Protein AF-0000000079577332 (afdb_homodimer)

pLDDT: mean 91.14, std 9.21, range [37.62, 98.5]

Foldseek 3Di:
DDQADEDEAQDPVLLQCLCCVQPNWAFPDDDDQWTAIPPRYIYGHQVVVCVVVVDHDDALPPPDEAEEEDQCVVVSVCVCPVPSFDWDWPDDWDADPPRKIKTWTAGNRRHIYIYIYDPPPD/DDQADEDEAQDPVLLQCLCCVLPNWAWDDDDDQWTAIPPRYIYGHQVVVCVVVVDHDDALPPPDEAEEEDQCVVVSVCVCPVPSFDWDWPDDWDADPPGKIKTWTAGNRRHIYIYIYDDPPD

Sequence (244 aa):
MLKNVLIVVDDIEKSIEFYRDLFGLQVILKNEGNVILSEGLVLQDADIWGKTLNETSTPFNNMMELYFEDFDIDGLLAKYESGKYFVRYATELTELAGGQKLVRLYDPSGNLIEVRTPFRCNMLKNVLIVVDDIEKSIEFYRDLFGLQVILKNEGNVILSEGLVLQDADIWGKTLNETSTPFNNMMELYFEDFDIDGLLAKYESGKYFVRYATELTELAGGQKLVRLYDPSGNLIEVRTPFRCN

Solvent-accessible surface area (backbone atoms only — not comparable to full-atom values): 13046 Å² total; per-residue (Å²): 77,72,66,38,43,34,37,46,27,79,45,60,69,61,48,51,49,47,42,26,73,64,61,63,44,42,81,72,45,81,50,96,57,36,32,35,32,48,89,40,39,27,44,30,26,40,72,61,47,26,67,73,56,71,45,70,60,41,63,62,22,65,41,46,35,41,33,31,43,38,88,52,58,70,61,41,48,50,58,41,64,66,63,81,40,74,79,46,71,62,40,68,82,38,75,47,88,96,72,32,38,37,33,27,32,34,48,92,47,32,50,41,33,35,40,29,34,60,84,76,80,121,79,74,68,38,41,35,38,46,27,81,46,61,68,62,49,50,50,49,43,27,74,64,60,63,44,42,82,72,45,80,49,96,57,36,33,35,31,48,88,39,40,27,43,32,24,40,72,60,47,25,66,73,57,71,45,70,60,42,64,63,21,65,40,46,33,41,32,30,43,38,89,52,56,67,61,40,48,51,58,41,65,67,62,82,40,74,79,46,70,62,39,70,81,38,76,46,89,95,72,32,40,37,33,28,32,34,47,92,46,31,50,40,33,36,40,29,35,60,83,75,79,120

Organism: NCBI:txid418240

Secondary structure (DSSP, 8-state):
-EEEEEEEES-HHHHHHHHHHHH---EEEEETTEEEEGGGEEEEEHHHHHHHHTS---SS--SEEEEEE-S-HHHHHHHHHTTTS--EEEEEEEE-GGG-EEEEEE-TTS-EEEEE------/-EEEEEEEES-HHHHHHHHHHHH---EEEEETTEEEEGGGEEEEEHHHHHHHHTS---SS--SEEEEEE-S-HHHHHHHHHTTTS--EEEEEEEE-GGG-EEEEEE-TTS-EEEEE------

Structure (mmCIF, N/CA/C/O backbone):
data_AF-0000000079577332-model_v1
#
loop_
_entity.id
_entity.type
_entity.pdbx_description
1 polymer Glyoxalase
#
loop_
_atom_site.group_PDB
_atom_site.id
_atom_site.type_symbol
_atom_site.label_atom_id
_atom_site.label_alt_id
_atom_site.label_comp_id
_atom_site.label_asym_id
_atom_site.label_entity_id
_atom_site.label_seq_id
_atom_site.pdbx_PDB_ins_code
_atom_site.Cartn_x
_atom_site.Cartn_y
_atom_site.Cartn_z
_atom_site.occupancy
_atom_site.B_iso_or_equiv
_atom_site.auth_seq_id
_atom_site.auth_comp_id
_atom_site.auth_asym_id
_atom_site.auth_atom_id
_atom_site.pdbx_PDB_model_num
ATOM 1 N N . MET A 1 1 ? 0.735 -6.238 -14.406 1 86.38 1 MET A N 1
ATOM 2 C CA . MET A 1 1 ? 0.835 -4.828 -14.031 1 86.38 1 MET A CA 1
ATOM 3 C C . MET A 1 1 ? 0.196 -4.578 -12.672 1 86.38 1 MET A C 1
ATOM 5 O O . MET A 1 1 ? -0.778 -5.242 -12.305 1 86.38 1 MET A O 1
ATOM 9 N N . LEU A 1 2 ? 0.793 -3.746 -11.93 1 84.06 2 LEU A N 1
ATOM 10 C CA . LEU A 1 2 ? 0.208 -3.316 -10.664 1 84.06 2 LEU A CA 1
ATOM 11 C C . LEU A 1 2 ? -0.964 -2.371 -10.898 1 84.06 2 LEU A C 1
ATOM 13 O O . LEU A 1 2 ? -0.787 -1.284 -11.453 1 84.06 2 LEU A O 1
ATOM 17 N N . LYS A 1 3 ? -2.123 -2.646 -10.445 1 86.81 3 LYS A N 1
ATOM 18 C CA . LYS A 1 3 ? -3.332 -1.913 -10.805 1 86.81 3 LYS A CA 1
ATOM 19 C C . LYS A 1 3 ? -3.824 -1.054 -9.648 1 86.81 3 LYS A C 1
ATOM 21 O O . LYS A 1 3 ? -4.176 0.113 -9.836 1 86.8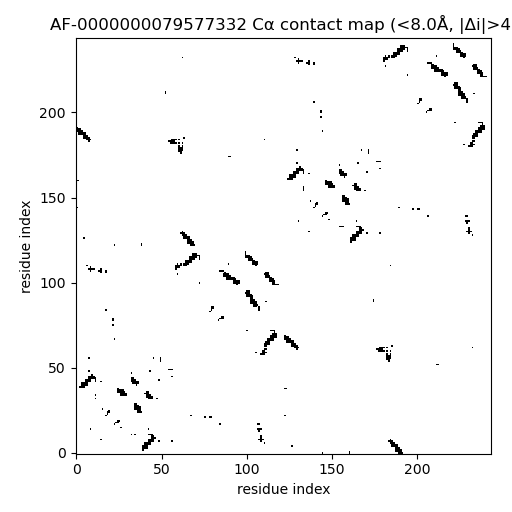1 3 LYS A O 1
ATOM 26 N N . ASN A 1 4 ? -3.859 -1.663 -8.555 1 92.5 4 ASN A N 1
ATOM 27 C CA . ASN A 1 4 ? -4.418 -1 -7.379 1 92.5 4 ASN A CA 1
ATOM 28 C C . ASN A 1 4 ? -3.652 -1.363 -6.109 1 92.5 4 ASN A C 1
ATOM 30 O O . ASN A 1 4 ? -2.93 -2.361 -6.082 1 92.5 4 ASN A O 1
ATOM 34 N N . VAL A 1 5 ? -3.824 -0.512 -5.152 1 96 5 VAL A N 1
ATOM 35 C CA . VAL A 1 5 ? -3.4 -0.816 -3.791 1 96 5 VAL A CA 1
ATOM 36 C C . VAL A 1 5 ? -4.609 -0.801 -2.857 1 96 5 VAL A C 1
ATOM 38 O O . VAL A 1 5 ? -5.402 0.141 -2.875 1 96 5 VAL A O 1
ATOM 41 N N . LEU A 1 6 ? -4.723 -1.828 -2.168 1 98 6 LEU A N 1
ATOM 42 C CA . LEU A 1 6 ? -5.797 -1.972 -1.189 1 98 6 LEU A CA 1
ATOM 43 C C . LEU A 1 6 ? -5.266 -1.795 0.229 1 98 6 LEU A C 1
ATOM 45 O O . LEU A 1 6 ? -4.219 -2.344 0.578 1 98 6 LEU A O 1
ATOM 49 N N . ILE A 1 7 ? -5.918 -0.977 1.012 1 98.31 7 ILE A N 1
ATOM 50 C CA . ILE A 1 7 ? -5.625 -0.879 2.438 1 98.31 7 ILE A CA 1
ATOM 51 C C . ILE A 1 7 ? -6.855 -1.282 3.246 1 98.31 7 ILE A C 1
ATOM 53 O O . ILE A 1 7 ? -7.992 -1.085 2.803 1 98.31 7 ILE A O 1
ATOM 57 N N . VAL A 1 8 ? -6.594 -1.801 4.363 1 98.31 8 VAL A N 1
ATOM 58 C CA . VAL A 1 8 ? -7.664 -2.244 5.25 1 98.31 8 VAL A CA 1
ATOM 59 C C . VAL A 1 8 ? -8.023 -1.126 6.223 1 98.31 8 VAL A C 1
ATOM 61 O O . VAL A 1 8 ? -7.141 -0.458 6.766 1 98.31 8 VAL A O 1
ATOM 64 N N . VAL A 1 9 ? -9.273 -0.937 6.414 1 97.56 9 VAL A N 1
ATOM 65 C CA . VAL A 1 9 ? -9.742 0.126 7.297 1 97.56 9 VAL A CA 1
ATOM 66 C C . VAL A 1 9 ? -10.805 -0.425 8.242 1 97.56 9 VAL A C 1
ATOM 68 O O . VAL A 1 9 ? -11.508 -1.378 7.91 1 97.56 9 VAL A O 1
ATOM 71 N N . ASP A 1 10 ? -10.977 0.121 9.406 1 95.25 10 ASP A N 1
ATOM 72 C CA . ASP A 1 10 ? -11.906 -0.368 10.414 1 95.25 10 ASP A CA 1
ATOM 73 C C . ASP A 1 10 ? -13.273 0.306 10.273 1 95.25 10 ASP A C 1
ATOM 75 O O . ASP A 1 10 ? -14.266 -0.171 10.828 1 95.25 10 ASP A O 1
ATOM 79 N N . ASP A 1 11 ? -13.336 1.457 9.602 1 94.88 11 ASP A N 1
ATOM 80 C CA . ASP A 1 11 ? -14.547 2.223 9.336 1 94.88 11 ASP A CA 1
ATOM 81 C C . ASP A 1 11 ? -14.508 2.857 7.953 1 94.88 11 ASP A C 1
ATOM 83 O O . ASP A 1 11 ? -13.859 3.891 7.754 1 94.88 11 ASP A O 1
ATOM 87 N N . ILE A 1 12 ? -15.258 2.279 7.055 1 97.31 12 ILE A N 1
ATOM 88 C CA . ILE A 1 12 ? -15.203 2.658 5.645 1 97.31 12 ILE A CA 1
ATOM 89 C C . ILE A 1 12 ? -15.625 4.117 5.488 1 97.31 12 ILE A C 1
ATOM 91 O O . ILE A 1 12 ? -14.922 4.902 4.844 1 97.31 12 ILE A O 1
ATOM 95 N N . GLU A 1 13 ? -16.703 4.449 6.09 1 96 13 GLU A N 1
ATOM 96 C CA . GLU A 1 13 ? -17.234 5.801 5.926 1 96 13 GLU A CA 1
ATOM 97 C C . GLU A 1 13 ? -16.266 6.844 6.48 1 96 13 GLU A C 1
ATOM 99 O O . GLU A 1 13 ? -16.031 7.879 5.852 1 96 13 GLU A O 1
ATOM 104 N N . LYS A 1 14 ? -15.734 6.586 7.633 1 94.38 14 LYS A N 1
ATOM 105 C CA . LYS A 1 14 ? -14.742 7.484 8.219 1 94.38 14 LYS A CA 1
ATOM 106 C C . LYS A 1 14 ? -13.516 7.617 7.309 1 94.38 14 LYS A C 1
ATOM 108 O O . LYS A 1 14 ? -12.969 8.711 7.16 1 94.38 14 LYS A O 1
ATOM 113 N N . SER A 1 15 ? -13.133 6.527 6.75 1 96.25 15 SER A N 1
ATOM 114 C CA . SER A 1 15 ? -11.969 6.547 5.867 1 96.25 15 SER A CA 1
ATOM 115 C C . SER A 1 15 ? -12.273 7.297 4.57 1 96.25 15 SER A C 1
ATOM 117 O O . SER A 1 15 ? -11.43 8.039 4.066 1 96.25 15 SER A O 1
ATOM 119 N N . ILE A 1 16 ? -13.438 7.051 4.027 1 96.69 16 ILE A N 1
ATOM 120 C CA . ILE A 1 16 ? -13.836 7.809 2.842 1 96.69 16 ILE A CA 1
ATOM 121 C C . ILE A 1 16 ? -13.75 9.305 3.131 1 96.69 16 ILE A C 1
ATOM 123 O O . ILE A 1 16 ? -13.172 10.062 2.352 1 96.69 16 ILE A O 1
ATOM 127 N N . GLU A 1 17 ? -14.32 9.719 4.207 1 95 17 GLU A N 1
ATOM 128 C CA . GLU A 1 17 ? -14.32 11.125 4.594 1 95 17 GLU A CA 1
ATOM 129 C C . GLU A 1 17 ? -12.898 11.648 4.762 1 95 17 GLU A C 1
ATOM 131 O O . GLU A 1 17 ? -12.57 12.742 4.293 1 95 17 GLU A O 1
ATOM 136 N N . PHE A 1 18 ? -12.094 10.867 5.395 1 94.25 18 PHE A N 1
ATOM 137 C CA . PHE A 1 18 ? -10.711 11.242 5.641 1 94.25 18 PHE A CA 1
ATOM 138 C C . PHE A 1 18 ? -9.984 11.516 4.328 1 94.25 18 PHE A C 1
ATOM 140 O O . PHE A 1 18 ? -9.414 12.602 4.137 1 94.25 18 PHE A O 1
ATOM 147 N N . TYR A 1 19 ? -10 10.586 3.422 1 96.25 19 TYR A N 1
ATOM 148 C CA . TYR A 1 19 ? -9.234 10.695 2.18 1 96.25 19 TYR A CA 1
ATOM 149 C C . TYR A 1 19 ? -9.852 11.727 1.249 1 96.25 19 TYR A C 1
ATOM 151 O O . TYR A 1 19 ? -9.141 12.398 0.497 1 96.25 19 TYR A O 1
ATOM 159 N N . ARG A 1 20 ? -11.156 11.836 1.276 1 95.44 20 ARG A N 1
ATOM 160 C CA . ARG A 1 20 ? -11.82 12.883 0.498 1 95.44 20 ARG A CA 1
ATOM 161 C C . ARG A 1 20 ? -11.453 14.266 1.017 1 95.44 20 ARG A C 1
ATOM 163 O O . ARG A 1 20 ? -11.016 15.125 0.25 1 95.44 20 ARG A O 1
ATOM 170 N N . ASP A 1 21 ? -11.578 14.5 2.244 1 92.88 21 ASP A N 1
ATOM 171 C CA . ASP A 1 21 ? -11.414 15.82 2.836 1 92.88 21 ASP A CA 1
ATOM 172 C C . ASP A 1 21 ? -9.945 16.25 2.809 1 92.88 21 ASP A C 1
ATOM 174 O O . ASP A 1 21 ? -9.648 17.438 2.596 1 92.88 21 ASP A O 1
ATOM 178 N N . LEU A 1 22 ? -9.039 15.336 3.059 1 91.81 22 LEU A N 1
ATOM 179 C CA . LEU A 1 22 ? -7.633 15.711 3.188 1 91.81 22 LEU A CA 1
ATOM 180 C C . LEU A 1 22 ? -6.922 15.641 1.84 1 91.81 22 LEU A C 1
ATOM 182 O O . LEU A 1 22 ? -6.02 16.438 1.566 1 91.81 22 LEU A O 1
ATOM 186 N N . PHE A 1 23 ? -7.352 14.695 0.998 1 94.31 23 PHE A N 1
ATOM 187 C CA . PHE A 1 23 ? -6.547 14.469 -0.196 1 94.31 23 PHE A CA 1
ATOM 188 C C . PHE A 1 23 ? -7.391 14.617 -1.456 1 94.31 23 PHE A C 1
ATOM 190 O O . PHE A 1 23 ? -6.879 14.508 -2.57 1 94.31 23 PHE A O 1
ATOM 197 N N . GLY A 1 24 ? -8.695 14.773 -1.279 1 94.5 24 GLY A N 1
ATOM 198 C CA . GLY A 1 24 ? -9.57 15.039 -2.412 1 94.5 24 GLY A CA 1
ATOM 199 C C . GLY A 1 24 ? -9.914 13.797 -3.201 1 94.5 24 GLY A C 1
ATOM 200 O O . GLY A 1 24 ? -10.352 13.883 -4.352 1 94.5 24 GLY A O 1
ATOM 201 N N . LEU A 1 25 ? -9.656 12.656 -2.67 1 96.69 25 LEU A N 1
ATOM 202 C CA . LEU A 1 25 ? -10.008 11.43 -3.371 1 96.69 25 LEU A CA 1
ATOM 203 C C . LEU A 1 25 ? -11.516 11.242 -3.434 1 96.69 25 LEU A C 1
ATOM 205 O O . LEU A 1 25 ? -12.227 11.531 -2.463 1 96.69 25 LEU A O 1
ATOM 209 N N . GLN A 1 26 ? -11.93 10.734 -4.559 1 97.62 26 GLN A N 1
ATOM 210 C CA . GLN A 1 26 ? -13.359 10.539 -4.77 1 97.62 26 GLN A CA 1
ATOM 211 C C . GLN A 1 26 ? -13.711 9.055 -4.844 1 97.62 26 GLN A C 1
ATOM 213 O O . GLN A 1 26 ? -12.914 8.25 -5.336 1 97.62 26 GLN A O 1
ATOM 218 N N . VAL A 1 27 ? -14.945 8.758 -4.438 1 97.62 27 VAL A N 1
ATOM 219 C CA . VAL A 1 27 ? -15.438 7.391 -4.555 1 97.62 27 VAL A CA 1
ATOM 220 C C . VAL A 1 27 ? -15.789 7.09 -6.012 1 97.62 27 VAL A C 1
ATOM 222 O O . VAL A 1 27 ? -16.562 7.824 -6.637 1 97.62 27 VAL A O 1
ATOM 225 N N . ILE A 1 28 ? -15.211 6.133 -6.523 1 97.62 28 ILE A N 1
ATOM 226 C CA . ILE A 1 28 ? -15.5 5.691 -7.883 1 97.62 28 ILE A CA 1
ATOM 227 C C . ILE A 1 28 ? -16.547 4.582 -7.848 1 97.62 28 ILE A C 1
ATOM 229 O O . ILE A 1 28 ? -17.484 4.586 -8.641 1 97.62 28 ILE A O 1
ATOM 233 N N . LEU A 1 29 ? -16.375 3.656 -7.027 1 97 29 LEU A N 1
ATOM 234 C CA . LEU A 1 29 ? -17.266 2.516 -6.855 1 97 29 LEU A CA 1
ATOM 235 C C . LEU A 1 29 ? -17.344 2.105 -5.391 1 97 29 LEU A C 1
ATOM 237 O O . LEU A 1 29 ? -16.328 2.029 -4.707 1 97 29 LEU A O 1
ATOM 241 N N . LYS A 1 30 ? -18.531 1.935 -4.891 1 96.62 30 LYS A N 1
ATOM 242 C CA . LYS A 1 30 ? -18.75 1.536 -3.504 1 96.62 30 LYS A CA 1
ATOM 243 C C . LYS A 1 30 ? -19.547 0.233 -3.428 1 96.62 30 LYS A C 1
ATOM 245 O O . LYS A 1 30 ? -20.703 0.177 -3.852 1 96.62 30 LYS A O 1
ATOM 250 N N . ASN A 1 31 ? -18.891 -0.728 -3.096 1 93.56 31 ASN A N 1
ATOM 251 C CA . ASN A 1 31 ? -19.516 -2.01 -2.787 1 93.56 31 ASN A CA 1
ATOM 252 C C . ASN A 1 31 ? -19.484 -2.297 -1.289 1 93.56 31 AS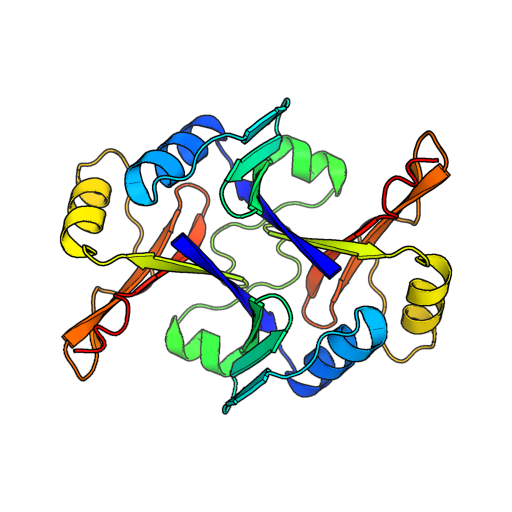N A C 1
ATOM 254 O O . ASN A 1 31 ? -18.781 -1.627 -0.534 1 93.56 31 ASN A O 1
ATOM 258 N N . GLU A 1 32 ? -20.312 -3.217 -0.857 1 89.38 32 GLU A N 1
ATOM 259 C CA . GLU A 1 32 ? -20.328 -3.549 0.564 1 89.38 32 GLU A CA 1
ATOM 260 C C . GLU A 1 32 ? -18.938 -3.975 1.041 1 89.38 32 GLU A C 1
ATOM 262 O O . GLU A 1 32 ? -18.422 -5.016 0.624 1 89.38 32 GLU A O 1
ATOM 267 N N . GLY A 1 33 ? -18.25 -3.09 1.822 1 94.19 33 GLY A N 1
ATOM 268 C CA . GLY A 1 33 ? -16.984 -3.387 2.475 1 94.19 33 GLY A CA 1
ATOM 269 C C . GLY A 1 33 ? -15.773 -3.137 1.586 1 94.19 33 GLY A C 1
ATOM 270 O O . GLY A 1 33 ? -14.641 -3.402 1.981 1 94.19 33 GLY A O 1
ATOM 271 N N . ASN A 1 34 ? -16.031 -2.748 0.458 1 97.31 34 ASN A N 1
ATOM 272 C CA . ASN A 1 34 ? -14.977 -2.467 -0.5 1 97.31 34 ASN A CA 1
ATOM 273 C C . ASN A 1 34 ? -15.258 -1.193 -1.292 1 97.31 34 ASN A C 1
ATOM 275 O O . ASN A 1 34 ? -16.281 -1.086 -1.957 1 97.31 34 ASN A O 1
ATOM 279 N N . VAL A 1 35 ? -14.398 -0.267 -1.25 1 98.25 35 VAL A N 1
ATOM 280 C CA . VAL A 1 35 ? -14.609 1.02 -1.905 1 98.25 35 VAL A CA 1
ATOM 281 C C . VAL A 1 35 ? -13.391 1.364 -2.764 1 98.25 35 VAL A C 1
ATOM 283 O O . VAL A 1 35 ? -12.258 1.365 -2.277 1 98.25 35 VAL A O 1
ATOM 286 N N . ILE A 1 36 ? -13.633 1.621 -3.99 1 97.44 36 ILE A N 1
ATOM 287 C CA . ILE A 1 36 ? -12.578 2.102 -4.879 1 97.44 36 ILE A CA 1
ATOM 288 C C . ILE A 1 36 ? -12.602 3.627 -4.926 1 97.44 36 ILE A C 1
ATOM 290 O O . ILE A 1 36 ? -13.625 4.23 -5.266 1 97.44 36 ILE A O 1
ATOM 294 N N . LEU A 1 37 ? -11.516 4.203 -4.52 1 97.69 37 LEU A N 1
ATOM 295 C CA . LEU A 1 37 ? -11.336 5.648 -4.613 1 97.69 37 LEU A CA 1
ATOM 296 C C . LEU A 1 37 ? -10.562 6.02 -5.875 1 97.69 37 LEU A C 1
ATOM 298 O O . LEU A 1 37 ? -9.953 5.16 -6.512 1 97.69 37 LEU A O 1
ATOM 302 N N . SER A 1 38 ? -10.68 7.238 -6.242 1 95.69 38 SER A N 1
ATOM 303 C CA . SER A 1 38 ? -9.836 7.742 -7.32 1 95.69 38 SER A CA 1
ATOM 304 C C . SER A 1 38 ? -8.359 7.504 -7.02 1 95.69 38 SER A C 1
ATOM 306 O O . SER A 1 38 ? -8 7.156 -5.895 1 95.69 38 SER A O 1
ATOM 308 N N . GLU A 1 39 ? -7.527 7.551 -8.062 1 92.5 39 GLU A N 1
ATOM 309 C CA . GLU A 1 39 ? -6.078 7.391 -8.008 1 92.5 39 GLU A CA 1
ATOM 310 C C . GLU A 1 39 ? -5.695 5.957 -7.652 1 92.5 39 GLU A C 1
ATOM 312 O O . GLU A 1 39 ? -4.562 5.691 -7.25 1 92.5 39 GLU A O 1
ATOM 317 N N . GLY A 1 40 ? -6.625 5.004 -7.633 1 91.62 40 GLY A N 1
ATOM 318 C CA . GLY A 1 40 ? -6.336 3.582 -7.551 1 91.62 40 GLY A CA 1
ATOM 319 C C . GLY A 1 40 ? -6.277 3.066 -6.125 1 91.62 40 GLY A C 1
ATOM 320 O O . GLY A 1 40 ? -5.805 1.955 -5.879 1 91.62 40 GLY A O 1
ATOM 321 N N . LEU A 1 41 ? -6.684 3.818 -5.16 1 97.06 41 LEU A N 1
ATOM 322 C CA . LEU A 1 41 ? -6.715 3.383 -3.768 1 97.06 41 LEU A CA 1
ATOM 323 C C . LEU A 1 41 ? -8.008 2.635 -3.459 1 97.06 41 LEU A C 1
ATOM 325 O O . LEU A 1 41 ? -9.094 3.111 -3.781 1 97.06 41 LEU A O 1
ATOM 329 N N . VAL A 1 42 ? -7.875 1.507 -2.9 1 98.06 42 VAL A N 1
ATOM 330 C CA . VAL A 1 42 ? -9.039 0.701 -2.549 1 98.06 42 VAL A CA 1
ATOM 331 C C . VAL A 1 42 ? -9.125 0.556 -1.031 1 98.06 42 VAL A C 1
ATOM 333 O O . VAL A 1 42 ? -8.141 0.224 -0.375 1 98.06 42 VAL A O 1
ATOM 336 N N . LEU A 1 43 ? -10.25 0.857 -0.487 1 98.5 43 LEU A N 1
ATOM 337 C CA . LEU A 1 43 ? -10.523 0.661 0.932 1 98.5 43 LEU A CA 1
ATOM 338 C C . LEU A 1 43 ? -11.266 -0.652 1.164 1 98.5 43 LEU A C 1
ATOM 340 O O . LEU A 1 43 ? -12.258 -0.937 0.493 1 98.5 43 LEU A O 1
ATOM 344 N N . GLN A 1 44 ? -10.805 -1.431 2.049 1 98.31 44 GLN A N 1
ATOM 345 C CA . GLN A 1 44 ? -11.414 -2.715 2.389 1 98.31 44 GLN A CA 1
ATOM 346 C C . GLN A 1 44 ? -11.773 -2.779 3.869 1 98.31 44 GLN A C 1
ATOM 348 O O . GLN A 1 44 ? -10.938 -2.49 4.73 1 98.31 44 GLN A O 1
ATOM 353 N N . ASP A 1 45 ? -12.953 -3.129 4.133 1 97.94 45 ASP A N 1
ATOM 354 C CA . ASP A 1 45 ? -13.43 -3.279 5.504 1 97.94 45 ASP A CA 1
ATOM 355 C C . ASP A 1 45 ? -12.672 -4.387 6.23 1 97.94 45 ASP A C 1
ATOM 357 O O . ASP A 1 45 ? -12.562 -5.508 5.73 1 97.94 45 ASP A O 1
ATOM 361 N N . ALA A 1 46 ? -12.312 -4.129 7.457 1 96.94 46 ALA A N 1
ATOM 362 C CA . ALA A 1 46 ? -11.445 -5.027 8.219 1 96.94 46 ALA A CA 1
ATOM 363 C C . ALA A 1 46 ? -12.156 -6.336 8.539 1 96.94 46 ALA A C 1
ATOM 365 O O . ALA A 1 46 ? -11.555 -7.41 8.484 1 96.94 46 ALA A O 1
ATOM 366 N N . ASP A 1 47 ? -13.398 -6.258 8.945 1 94.88 47 ASP A N 1
ATOM 367 C CA . ASP A 1 47 ? -14.141 -7.461 9.32 1 94.88 47 ASP A CA 1
ATOM 368 C C . ASP A 1 47 ? -14.32 -8.383 8.117 1 94.88 47 ASP A C 1
ATOM 370 O O . ASP A 1 47 ? -14.109 -9.594 8.227 1 94.88 47 ASP A O 1
ATOM 374 N N . ILE A 1 48 ? -14.648 -7.809 7.016 1 95.12 48 ILE A N 1
ATOM 375 C CA . ILE A 1 48 ? -14.836 -8.578 5.789 1 95.12 48 ILE A CA 1
ATOM 376 C C . ILE A 1 48 ? -13.5 -9.172 5.344 1 95.12 48 ILE A C 1
ATOM 378 O O . ILE A 1 48 ? -13.43 -10.344 4.957 1 95.12 48 ILE A O 1
ATOM 382 N N . TRP A 1 49 ? -12.531 -8.359 5.434 1 95.44 49 TRP A N 1
ATOM 383 C CA . TRP A 1 49 ? -11.18 -8.758 5.043 1 95.44 49 TRP A CA 1
ATOM 384 C C . TRP A 1 49 ? -10.688 -9.93 5.891 1 95.44 49 TRP A C 1
ATOM 386 O O . TRP A 1 49 ? -10.133 -10.898 5.367 1 95.44 49 TRP A O 1
ATOM 396 N N . GLY A 1 50 ? -10.836 -9.836 7.234 1 93.69 50 GLY A N 1
ATOM 397 C CA . GLY A 1 50 ? -10.461 -10.914 8.133 1 93.69 50 GLY A CA 1
ATOM 398 C C . GLY A 1 50 ? -11.102 -12.242 7.777 1 93.69 50 GLY A C 1
ATOM 399 O O . GLY A 1 50 ? -10.445 -13.289 7.828 1 93.69 50 GLY A O 1
ATOM 400 N N . LYS A 1 51 ? -12.359 -12.227 7.367 1 92.31 51 LYS A N 1
ATOM 401 C CA . LYS A 1 51 ? -13.078 -13.43 6.965 1 92.31 51 LYS A CA 1
ATOM 402 C C . LYS A 1 51 ? -12.547 -13.977 5.641 1 92.31 51 LYS A C 1
ATOM 404 O O . LYS A 1 51 ? -12.461 -15.188 5.453 1 92.31 51 LYS A O 1
ATOM 409 N N . THR A 1 52 ? -12.18 -13.039 4.758 1 91.12 52 THR A N 1
ATOM 410 C CA . THR A 1 52 ? -11.688 -13.414 3.434 1 91.12 52 THR A CA 1
ATOM 411 C C . THR A 1 52 ? -10.352 -14.133 3.535 1 91.12 52 THR A C 1
ATOM 413 O O . THR A 1 52 ? -10.148 -15.164 2.895 1 91.12 52 THR A O 1
ATOM 416 N N . LEU A 1 53 ? -9.422 -13.625 4.359 1 93.19 53 LEU A N 1
ATOM 417 C CA . LEU A 1 53 ? -8.078 -14.172 4.473 1 93.19 53 LEU A CA 1
ATOM 418 C C . LEU A 1 53 ? -7.996 -15.203 5.586 1 93.19 53 LEU A C 1
ATOM 420 O O . LEU A 1 53 ? -7.055 -16 5.637 1 93.19 53 LEU A O 1
ATOM 424 N N . ASN A 1 54 ? -8.984 -15.203 6.496 1 92.94 54 ASN A N 1
ATOM 425 C CA . ASN A 1 54 ? -8.938 -15.977 7.73 1 92.94 54 ASN A CA 1
ATOM 426 C C . ASN A 1 54 ? -7.719 -15.609 8.57 1 92.94 54 ASN A C 1
ATOM 428 O O . ASN A 1 54 ? -7.012 -16.484 9.07 1 92.94 54 ASN A O 1
ATOM 432 N N . GLU A 1 55 ? -7.277 -14.336 8.492 1 91.25 55 GLU A N 1
ATOM 433 C CA . GLU A 1 55 ? -6.184 -13.727 9.25 1 91.25 55 GLU A CA 1
ATOM 434 C C . GLU A 1 55 ? -6.609 -12.398 9.859 1 91.25 55 GLU A C 1
ATOM 436 O O . GLU A 1 55 ? -7.535 -11.75 9.367 1 91.25 55 GLU A O 1
ATOM 441 N N . THR A 1 56 ? -5.961 -12.062 10.891 1 89.25 56 THR A N 1
ATOM 442 C CA . THR A 1 56 ? -6.219 -10.758 11.5 1 89.25 56 THR A CA 1
ATOM 443 C C . THR A 1 56 ? -5.289 -9.695 10.922 1 89.25 56 THR A C 1
ATOM 445 O O . THR A 1 56 ? -4.137 -9.984 10.594 1 89.25 56 THR A O 1
ATOM 448 N N . SER A 1 57 ? -5.82 -8.547 10.758 1 94.81 57 SER A N 1
ATOM 449 C CA . SER A 1 57 ? -5.004 -7.414 10.344 1 94.81 57 SER A CA 1
ATOM 450 C C . SER A 1 57 ? -4.41 -6.691 11.547 1 94.81 57 SER A C 1
ATOM 452 O O . SER A 1 57 ? -5.027 -6.645 12.617 1 94.81 57 SER A O 1
ATOM 454 N N . THR A 1 58 ? -3.242 -6.117 11.383 1 96 58 THR A N 1
ATOM 455 C CA . THR A 1 58 ? -2.545 -5.418 12.461 1 96 58 THR A CA 1
ATOM 456 C C . THR A 1 58 ? -2.316 -3.953 12.094 1 96 58 THR A C 1
ATOM 458 O O . THR A 1 58 ? -1.378 -3.631 11.359 1 96 58 THR A O 1
ATOM 461 N N . PRO A 1 59 ? -3.117 -3.086 12.641 1 94.81 59 PRO A N 1
ATOM 462 C CA . PRO A 1 59 ? -2.896 -1.66 12.383 1 94.81 59 PRO A CA 1
ATOM 463 C C . PRO A 1 59 ? -1.559 -1.163 12.922 1 94.81 59 PRO A C 1
ATOM 465 O O . PRO A 1 59 ? -0.924 -1.845 13.734 1 94.81 59 PRO A O 1
ATOM 468 N N . PHE A 1 60 ? -1.07 -0 12.422 1 95.44 60 PHE A N 1
ATOM 469 C CA . PHE A 1 60 ? 0.192 0.604 12.828 1 95.44 60 PHE A CA 1
ATOM 470 C C . PHE A 1 60 ? 1.347 -0.372 12.641 1 95.44 60 PHE A C 1
ATOM 472 O O . PHE A 1 60 ? 2.207 -0.5 13.516 1 95.44 60 PHE A O 1
ATOM 479 N N . ASN A 1 61 ? 1.283 -1.062 11.562 1 95.69 61 ASN A N 1
ATOM 480 C CA . ASN A 1 61 ? 2.252 -2.119 11.289 1 95.69 61 ASN A CA 1
ATOM 481 C C . ASN A 1 61 ? 3.535 -1.563 10.68 1 95.69 61 ASN A C 1
ATOM 483 O O . ASN A 1 61 ? 4.57 -2.232 10.688 1 95.69 61 ASN A O 1
ATOM 487 N N . ASN A 1 62 ? 3.459 -0.431 10.016 1 96.38 62 ASN A N 1
ATOM 488 C CA . ASN A 1 62 ? 4.59 0.321 9.492 1 96.38 62 ASN A CA 1
ATOM 489 C C . ASN A 1 62 ? 5.289 -0.437 8.359 1 96.38 62 ASN A C 1
ATOM 491 O O . ASN A 1 62 ? 6.516 -0.38 8.234 1 96.38 62 ASN A O 1
ATOM 495 N N . MET A 1 63 ? 4.516 -1.243 7.617 1 97.38 63 MET A N 1
ATOM 496 C CA . MET A 1 63 ? 5.074 -2.01 6.508 1 97.38 63 MET A CA 1
ATOM 497 C C . MET A 1 63 ? 4.766 -1.337 5.172 1 97.38 63 MET A C 1
ATOM 499 O O . MET A 1 63 ? 5.227 -1.786 4.125 1 97.38 63 MET A O 1
ATOM 503 N N . MET A 1 64 ? 3.984 -0.348 5.246 1 97 64 MET A N 1
ATOM 504 C CA . MET A 1 64 ? 3.619 0.367 4.027 1 97 64 MET A CA 1
ATOM 505 C C . MET A 1 64 ? 3.477 1.862 4.297 1 97 64 MET A C 1
ATOM 507 O O . MET A 1 64 ? 3.322 2.279 5.445 1 97 64 MET A O 1
ATOM 511 N N . GLU A 1 65 ? 3.576 2.592 3.238 1 97.69 65 GLU A N 1
ATOM 512 C CA . GLU A 1 65 ? 3.363 4.035 3.299 1 97.69 65 GLU A CA 1
ATOM 513 C C . GLU A 1 65 ? 2.734 4.555 2.01 1 97.69 65 GLU A C 1
ATOM 515 O O . GLU A 1 65 ? 3.217 4.258 0.914 1 97.69 65 GLU A O 1
ATOM 520 N N . LEU A 1 66 ? 1.64 5.207 2.113 1 97.31 66 LEU A N 1
ATOM 521 C CA . LEU A 1 66 ? 1.079 5.945 0.986 1 97.31 66 LEU A CA 1
ATOM 522 C C . LEU A 1 66 ? 1.731 7.316 0.858 1 97.31 66 LEU A C 1
ATOM 524 O O . LEU A 1 66 ? 1.756 8.086 1.818 1 97.31 66 LEU A O 1
ATOM 528 N N . TYR A 1 67 ? 2.197 7.609 -0.31 1 96.38 67 TYR A N 1
ATOM 529 C CA . TYR A 1 67 ? 2.885 8.875 -0.524 1 96.38 67 TYR A CA 1
ATOM 530 C C . TYR A 1 67 ? 2.018 9.836 -1.327 1 96.38 67 TYR A C 1
ATOM 532 O O . TYR A 1 67 ? 1.692 9.57 -2.486 1 96.38 67 TYR A O 1
ATOM 540 N N . PHE A 1 68 ? 1.724 10.969 -0.729 1 95.81 68 PHE A N 1
ATOM 541 C CA . PHE A 1 68 ? 0.953 12.039 -1.36 1 95.81 68 PHE A CA 1
ATOM 542 C C . PHE A 1 68 ? 1.796 13.297 -1.513 1 95.81 68 PHE A C 1
ATOM 544 O O . PHE A 1 68 ? 2.67 13.57 -0.687 1 95.81 68 PHE A O 1
ATOM 551 N N . GLU A 1 69 ? 1.48 14.023 -2.51 1 93.75 69 GLU A N 1
ATOM 552 C CA . GLU A 1 69 ? 2.023 15.375 -2.654 1 93.75 69 GLU A CA 1
ATOM 553 C C . GLU A 1 69 ? 0.925 16.422 -2.537 1 93.75 69 GLU A C 1
ATOM 555 O O . GLU A 1 69 ? -0.178 16.234 -3.055 1 93.75 69 GLU A O 1
ATOM 560 N N . ASP A 1 70 ? 1.223 17.391 -1.802 1 92.12 70 ASP A N 1
ATOM 561 C CA . ASP A 1 70 ? 0.29 18.484 -1.604 1 92.12 70 ASP A CA 1
ATOM 562 C C . ASP A 1 70 ? 1.032 19.812 -1.462 1 92.12 70 ASP A C 1
ATOM 564 O O . ASP A 1 70 ? 2.018 19.906 -0.727 1 92.12 70 ASP A O 1
ATOM 568 N N . PHE A 1 71 ? 0.554 20.859 -2.123 1 86.88 71 PHE A N 1
ATOM 569 C CA . PHE A 1 71 ? 1.2 22.156 -2.088 1 86.88 71 PHE A CA 1
ATOM 570 C C . PHE A 1 71 ? 0.897 22.875 -0.776 1 86.88 71 PHE A C 1
ATOM 572 O O . PHE A 1 71 ? 1.659 23.75 -0.348 1 86.88 71 PHE A O 1
ATOM 579 N N . ASP A 1 72 ? -0.139 22.5 -0.167 1 91.06 72 ASP A N 1
ATOM 580 C CA . ASP A 1 72 ? -0.591 23.188 1.04 1 91.06 72 ASP A CA 1
ATOM 581 C C . ASP A 1 72 ? -0.656 22.219 2.225 1 91.06 72 ASP A C 1
ATOM 583 O O . ASP A 1 72 ? -1.735 21.969 2.762 1 91.06 72 ASP A O 1
ATOM 587 N N . ILE A 1 73 ? 0.477 21.812 2.74 1 91.94 73 ILE A N 1
ATOM 588 C CA . ILE A 1 73 ? 0.563 20.875 3.852 1 91.94 73 ILE A CA 1
ATOM 589 C C . ILE A 1 73 ? -0.001 21.516 5.117 1 91.94 73 ILE A C 1
ATOM 591 O O . ILE A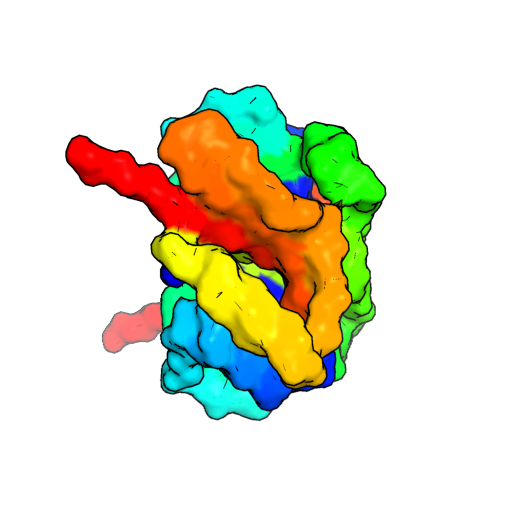 1 73 ? -0.669 20.844 5.91 1 91.94 73 ILE A O 1
ATOM 595 N N . ASP A 1 74 ? 0.259 22.828 5.254 1 90 74 ASP A N 1
ATOM 596 C CA . ASP A 1 74 ? -0.246 23.531 6.43 1 90 74 ASP A CA 1
ATOM 597 C C . ASP A 1 74 ? -1.772 23.5 6.477 1 90 74 ASP A C 1
ATOM 599 O O . ASP A 1 74 ? -2.363 23.25 7.527 1 90 74 ASP A O 1
ATOM 603 N N . GLY A 1 75 ? -2.346 23.766 5.344 1 90.06 75 GLY A N 1
ATOM 604 C CA . GLY A 1 75 ? -3.795 23.688 5.254 1 90.06 75 GLY A CA 1
ATOM 605 C C . GLY A 1 75 ? -4.328 22.297 5.52 1 90.06 75 GLY A C 1
ATOM 606 O O . GLY A 1 75 ? -5.359 22.141 6.176 1 90.06 75 GLY A O 1
ATOM 607 N N . LEU A 1 76 ? -3.641 21.312 4.969 1 89.25 76 LEU A N 1
ATOM 608 C CA . LEU A 1 76 ? -4.02 19.922 5.191 1 89.25 76 LEU A CA 1
ATOM 609 C C . LEU A 1 76 ? -3.988 19.578 6.676 1 89.25 76 LEU A C 1
ATOM 611 O O . LEU A 1 76 ? -4.93 18.984 7.199 1 89.25 76 LEU A O 1
ATOM 615 N N . LEU A 1 77 ? -2.93 19.969 7.383 1 88.62 77 LEU A N 1
ATOM 616 C CA . LEU A 1 77 ? -2.764 19.672 8.797 1 88.62 77 LEU A CA 1
ATOM 617 C C . LEU A 1 77 ? -3.809 20.391 9.641 1 88.62 77 LEU A C 1
ATOM 619 O O . LEU A 1 77 ? -4.266 19.875 10.656 1 88.62 77 LEU A O 1
ATOM 623 N N . ALA A 1 78 ? -4.086 21.594 9.227 1 88.44 78 ALA A N 1
ATOM 624 C CA . ALA A 1 78 ? -5.133 22.328 9.93 1 88.44 78 ALA A CA 1
ATOM 625 C C . ALA A 1 78 ? -6.457 21.578 9.891 1 88.44 78 ALA A C 1
ATOM 627 O O . ALA A 1 78 ? -7.18 21.531 10.891 1 88.44 78 ALA A O 1
ATOM 628 N N . LYS A 1 79 ? -6.762 21.047 8.742 1 86.5 79 LYS A N 1
ATOM 629 C CA . LYS A 1 79 ? -7.965 20.234 8.609 1 86.5 79 LYS A CA 1
ATOM 630 C C . LYS A 1 79 ? -7.891 18.984 9.5 1 86.5 79 LYS A C 1
ATOM 632 O O . LYS A 1 79 ? -8.875 18.609 10.133 1 86.5 79 LYS A O 1
ATOM 637 N N . TYR A 1 80 ? -6.707 18.359 9.43 1 83.62 80 TYR A N 1
ATOM 638 C CA . TYR A 1 80 ? -6.488 17.141 10.203 1 83.62 80 TYR A CA 1
ATOM 639 C C . TYR A 1 80 ? -6.66 17.406 11.695 1 83.62 80 TYR A C 1
ATOM 641 O O . TYR A 1 80 ? -7.262 16.594 12.414 1 83.62 80 TYR A O 1
ATOM 649 N N . GLU A 1 81 ? -6.266 18.594 12.188 1 83.19 81 GLU A N 1
ATOM 650 C CA . GLU A 1 81 ? -6.246 18.938 13.609 1 83.19 81 GLU A CA 1
ATOM 651 C C . GLU A 1 81 ? -7.582 19.547 14.047 1 83.19 81 GLU A C 1
ATOM 653 O O . GLU A 1 81 ? -7.809 19.75 15.242 1 83.19 81 GLU A O 1
ATOM 658 N N . SER A 1 82 ? -8.367 19.797 13.164 1 78.5 82 SER A N 1
ATOM 659 C CA . SER A 1 82 ? -9.648 20.422 13.453 1 78.5 82 SER A CA 1
ATOM 660 C C . SER A 1 82 ? -10.5 19.547 14.367 1 78.5 82 SER A C 1
ATOM 662 O O . SER A 1 82 ? -11.57 19.969 14.812 1 78.5 82 SER A O 1
ATOM 664 N N . GLY A 1 83 ? -9.969 18.375 14.844 1 72.62 83 GLY A N 1
ATOM 665 C CA . GLY A 1 83 ? -10.648 17.516 15.797 1 72.62 83 GLY A CA 1
ATOM 666 C C . GLY A 1 83 ? -11.469 16.422 15.125 1 72.62 83 GLY A C 1
ATOM 667 O O . GLY A 1 83 ? -11.969 15.523 15.797 1 72.62 83 GLY A O 1
ATOM 668 N N . LYS A 1 84 ? -11.656 16.547 13.914 1 76.69 84 LYS A N 1
ATOM 669 C CA . LYS A 1 84 ? -12.469 15.539 13.25 1 76.69 84 LYS A CA 1
ATOM 670 C C . LYS A 1 84 ? -11.727 14.211 13.156 1 76.69 84 LYS A C 1
ATOM 672 O O . LYS A 1 84 ? -12.344 13.141 13.195 1 76.69 84 LYS A O 1
ATOM 677 N N . TYR A 1 85 ? -10.445 14.406 13 1 77.31 85 TYR A N 1
ATOM 678 C CA . TYR A 1 85 ? -9.633 13.203 12.844 1 77.31 85 TYR A CA 1
ATOM 679 C C . TYR A 1 85 ? -8.648 13.055 14 1 77.31 85 TYR A C 1
ATOM 681 O O . TYR A 1 85 ? -8.148 14.047 14.523 1 77.31 85 TYR A O 1
ATOM 689 N N . PHE A 1 86 ? -8.789 12.008 14.672 1 70.44 86 PHE A N 1
ATOM 690 C CA . PHE A 1 86 ? -7.766 11.773 15.68 1 70.44 86 PHE A CA 1
ATOM 691 C C . PHE A 1 86 ? -6.391 11.648 15.047 1 70.44 86 PHE A C 1
ATOM 693 O O . PHE A 1 86 ? -6.219 10.906 14.07 1 70.44 86 PHE A O 1
ATOM 700 N N . VAL A 1 87 ? -5.559 12.531 15.43 1 66.5 87 VAL A N 1
ATOM 701 C CA . VAL A 1 87 ? -4.262 12.766 14.805 1 66.5 87 VAL A CA 1
ATOM 702 C C . VAL A 1 87 ? -3.199 11.898 15.477 1 66.5 87 VAL A C 1
ATOM 704 O O . VAL A 1 87 ? -2.996 11.977 16.688 1 66.5 87 VAL A O 1
ATOM 707 N N . ARG A 1 88 ? -2.691 10.93 14.82 1 87.31 88 ARG A N 1
ATOM 708 C CA . ARG A 1 88 ? -1.42 10.336 15.227 1 87.31 88 ARG A CA 1
ATOM 709 C C . ARG A 1 88 ? -0.345 10.578 14.172 1 87.31 88 ARG A C 1
ATOM 711 O O . ARG A 1 88 ? -0.439 10.062 13.055 1 87.31 88 ARG A O 1
ATOM 718 N N . TYR A 1 89 ? 0.601 11.453 14.641 1 91.38 89 TYR A N 1
ATOM 719 C CA . TYR A 1 89 ? 1.731 11.711 13.758 1 91.38 89 TYR A CA 1
ATOM 720 C C . TYR A 1 89 ? 2.777 10.609 13.867 1 91.38 89 TYR A C 1
ATOM 722 O O . TYR A 1 89 ? 3.061 10.125 14.961 1 91.38 89 TYR A O 1
ATOM 730 N N . ALA A 1 90 ? 3.252 10.203 12.82 1 92.31 90 ALA A N 1
ATOM 731 C CA . ALA A 1 90 ? 4.402 9.305 12.812 1 92.31 90 ALA A CA 1
ATOM 732 C C . ALA A 1 90 ? 5.711 10.086 12.836 1 92.31 90 ALA A C 1
ATOM 734 O O . ALA A 1 90 ? 6.68 9.672 13.477 1 92.31 90 ALA A O 1
ATOM 735 N N . THR A 1 91 ? 5.797 11.156 12.031 1 91.19 91 THR A N 1
ATOM 736 C CA . THR A 1 91 ? 6.887 12.117 12.094 1 91.19 91 THR A CA 1
ATOM 737 C C . THR A 1 91 ? 6.348 13.547 12.102 1 91.19 91 THR A C 1
ATOM 739 O O . THR A 1 91 ? 5.336 13.836 11.461 1 91.19 91 THR A O 1
ATOM 742 N N . GLU A 1 92 ? 7.051 14.391 12.812 1 88.25 92 GLU A N 1
ATOM 743 C CA . GLU A 1 92 ? 6.645 15.789 12.867 1 88.25 92 GLU A CA 1
ATOM 744 C C . GLU A 1 92 ? 6.867 16.484 11.523 1 88.25 92 GLU A C 1
ATOM 746 O O . GLU A 1 92 ? 7.633 15.992 10.688 1 88.25 92 GLU A O 1
ATOM 751 N N . LEU A 1 93 ? 6.047 17.531 11.367 1 91.5 93 LEU A N 1
ATOM 752 C CA . LEU A 1 93 ? 6.273 18.359 10.18 1 91.5 93 LEU A CA 1
ATOM 753 C C . LEU A 1 93 ? 7.723 18.812 10.109 1 91.5 93 LEU A C 1
ATOM 755 O O . LEU A 1 93 ? 8.25 19.391 11.078 1 91.5 93 LEU A O 1
ATOM 759 N N . THR A 1 94 ? 8.328 18.469 9.055 1 91.5 94 THR A N 1
ATOM 760 C CA . THR A 1 94 ? 9.734 18.797 8.859 1 91.5 94 THR A CA 1
ATOM 761 C C . THR A 1 94 ? 9.93 19.594 7.57 1 91.5 94 THR A C 1
ATOM 763 O O . THR A 1 94 ? 9.281 19.312 6.562 1 91.5 94 THR A O 1
ATOM 766 N N . GLU A 1 95 ? 10.75 20.547 7.664 1 90 95 GLU A N 1
ATOM 767 C CA . GLU A 1 95 ? 11.125 21.312 6.477 1 90 95 GLU A CA 1
ATOM 768 C C . GLU A 1 95 ? 12.484 20.859 5.945 1 90 95 GLU A C 1
ATOM 770 O O . GLU A 1 95 ? 13.477 20.875 6.676 1 90 95 GLU A O 1
ATOM 775 N N . LEU A 1 96 ? 12.43 20.297 4.785 1 85.19 96 LEU A N 1
ATOM 776 C CA . LEU A 1 96 ? 13.656 19.828 4.137 1 85.19 96 LEU A CA 1
ATOM 777 C C . LEU A 1 96 ? 14.344 20.984 3.402 1 85.19 96 LEU A C 1
ATOM 779 O O . LEU A 1 96 ? 13.836 22.109 3.387 1 85.19 96 LEU A O 1
ATOM 783 N N . ALA A 1 97 ? 15.578 20.656 2.895 1 79.56 97 ALA A N 1
ATOM 784 C CA . ALA A 1 97 ? 16.328 21.656 2.143 1 79.56 97 ALA A CA 1
ATOM 785 C C . ALA A 1 97 ? 15.531 22.141 0.935 1 79.56 97 ALA A C 1
ATOM 787 O O . ALA A 1 97 ? 14.875 21.359 0.254 1 79.56 97 ALA A O 1
ATOM 788 N N . GLY A 1 98 ? 15.453 23.562 0.693 1 81.94 98 GLY A N 1
ATOM 789 C CA . GLY A 1 98 ? 14.758 24.125 -0.449 1 81.94 98 GLY A CA 1
ATOM 790 C C . GLY A 1 98 ? 13.32 24.516 -0.14 1 81.94 98 GLY A C 1
ATOM 791 O O . GLY A 1 98 ? 12.586 24.938 -1.028 1 81.94 98 GLY A O 1
ATOM 792 N N . GLY A 1 99 ? 12.938 24.203 1.04 1 82.5 99 GLY A N 1
ATOM 793 C CA . GLY A 1 99 ? 11.617 24.672 1.459 1 82.5 99 GLY A CA 1
ATOM 794 C C . GLY A 1 99 ? 10.547 23.594 1.349 1 82.5 99 GLY A C 1
ATOM 795 O O . GLY A 1 99 ? 9.375 23.844 1.628 1 82.5 99 GLY A O 1
ATOM 796 N N . GLN A 1 100 ? 11.008 22.422 0.975 1 87.19 100 GLN A N 1
ATOM 797 C CA . GLN A 1 100 ? 10.047 21.328 0.891 1 87.19 100 GLN A CA 1
ATOM 798 C C . GLN A 1 100 ? 9.625 20.859 2.279 1 87.19 100 GLN A C 1
ATOM 800 O O . GLN A 1 100 ? 10.445 20.766 3.191 1 87.19 100 GLN A O 1
ATOM 805 N N . LYS A 1 101 ? 8.344 20.641 2.475 1 92.94 101 LYS A N 1
ATOM 806 C CA . LYS A 1 101 ? 7.809 20.156 3.744 1 92.94 101 LYS A CA 1
ATOM 807 C C . LYS A 1 101 ? 7.43 18.672 3.65 1 92.94 101 LYS A C 1
ATOM 809 O O . LYS A 1 101 ? 7.031 18.203 2.586 1 92.94 101 LYS A O 1
ATOM 814 N N . LEU A 1 102 ? 7.602 18.031 4.719 1 94.06 102 LEU A N 1
ATOM 815 C CA . LEU A 1 102 ? 7.281 16.609 4.805 1 94.06 102 LEU A CA 1
ATOM 816 C C . LEU A 1 102 ? 6.648 16.266 6.152 1 94.06 102 LEU A C 1
ATOM 818 O O . LEU A 1 102 ? 7.078 16.781 7.188 1 94.06 102 LEU A O 1
ATOM 822 N N . VAL A 1 103 ? 5.668 15.484 6.16 1 94.25 103 VAL A N 1
ATOM 823 C CA . VAL A 1 103 ? 5.059 14.977 7.383 1 94.25 103 VAL A CA 1
ATOM 824 C C . VAL A 1 103 ? 4.539 13.562 7.152 1 94.25 103 VAL A C 1
ATOM 826 O O . VAL A 1 103 ? 4.137 13.211 6.035 1 94.25 103 VAL A O 1
ATOM 829 N N . ARG A 1 104 ? 4.645 12.781 8.141 1 95.94 104 ARG A N 1
ATOM 830 C CA . ARG A 1 104 ? 3.998 11.477 8.125 1 95.94 10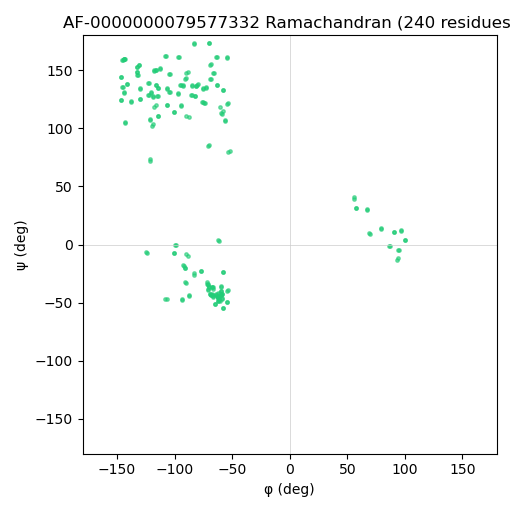4 ARG A CA 1
ATOM 831 C C . ARG A 1 104 ? 2.928 11.375 9.203 1 95.94 104 ARG A C 1
ATOM 833 O O . ARG A 1 104 ? 3.135 11.828 10.336 1 95.94 104 ARG A O 1
ATOM 840 N N . LEU A 1 105 ? 1.843 10.82 8.867 1 94.31 105 LEU A N 1
ATOM 841 C CA . LEU A 1 105 ? 0.731 10.648 9.797 1 94.31 105 LEU A CA 1
ATOM 842 C C . LEU A 1 105 ? -0.007 9.344 9.523 1 94.31 105 LEU A C 1
ATOM 844 O O . LEU A 1 105 ? 0.171 8.727 8.469 1 94.31 105 LEU A O 1
ATOM 848 N N . TYR A 1 106 ? -0.716 8.867 10.492 1 95 106 TYR A N 1
ATOM 849 C CA . TYR A 1 106 ? -1.545 7.676 10.32 1 95 106 TYR A CA 1
ATOM 850 C C . TYR A 1 106 ? -2.98 8.055 9.977 1 95 106 TYR A C 1
ATOM 852 O O . TYR A 1 106 ? -3.529 9.008 10.539 1 95 106 TYR A O 1
ATOM 860 N N . ASP A 1 107 ? -3.555 7.34 9.039 1 94.81 107 ASP A N 1
ATOM 861 C CA . ASP A 1 107 ? -4.988 7.512 8.812 1 94.81 107 ASP A CA 1
ATOM 862 C C . ASP A 1 107 ? -5.797 6.949 9.977 1 94.81 107 ASP A C 1
ATOM 864 O O . ASP A 1 107 ? -5.238 6.379 10.914 1 94.81 107 ASP A O 1
ATOM 868 N N . PRO A 1 108 ? -7.082 7.121 10.023 1 93.88 108 PRO A N 1
ATOM 869 C CA . PRO A 1 108 ? -7.887 6.73 11.18 1 93.88 108 PRO A CA 1
ATOM 870 C C . PRO A 1 108 ? -7.766 5.242 11.508 1 93.88 108 PRO A C 1
ATOM 872 O O . PRO A 1 108 ? -8.047 4.828 12.633 1 93.88 108 PRO A O 1
ATOM 875 N N . SER A 1 109 ? -7.398 4.402 10.539 1 95.25 109 SER A N 1
ATOM 876 C CA . SER A 1 109 ? -7.34 2.955 10.719 1 95.25 109 SER A CA 1
ATOM 877 C C . SER A 1 109 ? -5.914 2.488 10.984 1 95.25 109 SER A C 1
ATOM 879 O O . SER A 1 109 ? -5.66 1.29 11.125 1 95.25 109 SER A O 1
ATOM 881 N N . GLY A 1 110 ? -4.949 3.396 11.016 1 95.12 110 GLY A N 1
ATOM 882 C CA . GLY A 1 110 ? -3.584 3.047 11.367 1 95.12 110 GLY A CA 1
ATOM 883 C C . GLY A 1 110 ? -2.693 2.816 10.164 1 95.12 110 GLY A C 1
ATOM 884 O O . GLY A 1 110 ? -1.609 2.242 10.289 1 95.12 110 GLY A O 1
ATOM 885 N N . ASN A 1 111 ? -3.102 3.148 8.961 1 96.81 111 ASN A N 1
ATOM 886 C CA . ASN A 1 111 ? -2.248 3.121 7.781 1 96.81 111 ASN A CA 1
ATOM 887 C C . ASN A 1 111 ? -1.353 4.352 7.707 1 96.81 111 ASN A C 1
ATOM 889 O O . ASN A 1 111 ? -1.808 5.473 7.945 1 96.81 111 ASN A O 1
ATOM 893 N N . LEU A 1 112 ? -0.127 4.145 7.352 1 97.31 112 LEU A N 1
ATOM 894 C CA . LEU A 1 112 ? 0.851 5.227 7.344 1 97.31 112 LEU A CA 1
ATOM 895 C C . LEU A 1 112 ? 0.792 6.004 6.031 1 97.31 112 LEU A C 1
ATOM 897 O O . LEU A 1 112 ? 0.705 5.406 4.957 1 97.31 112 LEU A O 1
ATOM 901 N N . ILE A 1 113 ? 0.846 7.355 6.137 1 96.62 113 ILE A N 1
ATOM 902 C CA . ILE A 1 113 ? 0.805 8.266 4.996 1 96.62 113 ILE A CA 1
ATOM 903 C C . ILE A 1 113 ? 1.953 9.266 5.094 1 96.62 113 ILE A C 1
ATOM 905 O O . ILE A 1 113 ? 2.225 9.805 6.172 1 96.62 113 ILE A O 1
ATOM 909 N N . GLU A 1 114 ? 2.615 9.461 4.031 1 96.94 114 GLU A N 1
ATOM 910 C CA . GLU A 1 114 ? 3.549 10.578 3.896 1 96.94 114 GLU A CA 1
ATOM 911 C C . GLU A 1 114 ? 2.98 11.664 2.992 1 96.94 114 GLU A C 1
ATOM 913 O O . GLU A 1 114 ? 2.395 11.367 1.948 1 96.94 114 GLU A O 1
ATOM 918 N N . VAL A 1 115 ? 3.096 12.852 3.418 1 95.31 115 VAL A N 1
ATOM 919 C CA . VAL A 1 115 ? 2.74 14 2.596 1 95.31 115 VAL A CA 1
ATOM 920 C C . VAL A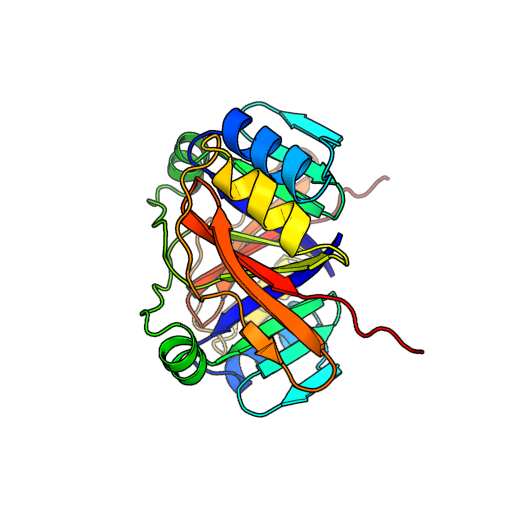 1 115 ? 3.963 14.898 2.408 1 95.31 115 VAL A C 1
ATOM 922 O O . VAL A 1 115 ? 4.656 15.219 3.373 1 95.31 115 VAL A O 1
ATOM 925 N N . ARG A 1 116 ? 4.203 15.242 1.188 1 94.69 116 ARG A N 1
ATOM 926 C CA . ARG A 1 116 ? 5.305 16.141 0.874 1 94.69 116 ARG A CA 1
ATOM 927 C C . ARG A 1 116 ? 4.855 17.25 -0.078 1 94.69 116 ARG A C 1
ATOM 929 O O . ARG A 1 116 ? 3.973 17.031 -0.91 1 94.69 116 ARG A O 1
ATOM 936 N N . THR A 1 117 ? 5.492 18.375 0.091 1 92.19 117 THR A N 1
ATOM 937 C CA . THR A 1 117 ? 5.297 19.406 -0.911 1 92.19 117 THR A CA 1
ATOM 938 C C . THR A 1 117 ? 6.066 19.094 -2.188 1 92.19 117 THR A C 1
ATOM 940 O O . THR A 1 117 ? 7.23 18.688 -2.131 1 92.19 117 THR A O 1
ATOM 943 N N . PRO A 1 118 ? 5.352 19.266 -3.303 1 87.31 118 PRO A N 1
ATOM 944 C CA . PRO A 1 118 ? 6.078 19 -4.547 1 87.31 118 PRO A CA 1
ATOM 945 C C . PRO A 1 118 ? 7.207 20 -4.793 1 87.31 118 PRO A C 1
ATOM 947 O O . PRO A 1 118 ? 7.191 21.109 -4.234 1 87.31 118 PRO A O 1
ATOM 950 N N . PHE A 1 119 ? 8.273 19.453 -5.457 1 77.19 119 PHE A N 1
ATOM 951 C CA . PHE A 1 119 ? 9.344 20.375 -5.828 1 77.19 119 PHE A CA 1
ATOM 952 C C . PHE A 1 119 ? 8.82 21.469 -6.742 1 77.19 119 PHE A C 1
ATOM 954 O O . PHE A 1 119 ? 8.016 21.219 -7.637 1 77.19 119 PHE A O 1
ATOM 961 N N . ARG A 1 120 ? 8.844 22.734 -6.148 1 64.62 120 ARG A N 1
ATOM 962 C CA . ARG A 1 120 ? 8.469 23.844 -7.004 1 64.62 120 ARG A CA 1
ATOM 963 C C . ARG A 1 120 ? 9.531 24.109 -8.062 1 64.62 120 ARG A C 1
ATOM 965 O O . ARG A 1 120 ? 10.719 24.25 -7.742 1 64.62 120 ARG A O 1
ATOM 972 N N . CYS A 1 121 ? 9.5 23.406 -9.242 1 47.28 121 CYS A N 1
ATOM 973 C CA . CYS A 1 121 ? 10.414 23.891 -10.266 1 47.28 121 CYS A CA 1
ATOM 974 C C . CYS A 1 121 ? 10.203 25.391 -10.516 1 47.28 121 CYS A C 1
ATOM 976 O O . CYS A 1 121 ? 9.102 25.812 -10.875 1 47.28 121 CYS A O 1
ATOM 978 N N . ASN A 1 122 ? 10.734 26.141 -9.695 1 37.91 122 ASN A N 1
ATOM 979 C CA . ASN A 1 122 ? 10.797 27.516 -10.211 1 37.91 122 ASN A CA 1
ATOM 980 C C . ASN A 1 122 ? 11.156 27.531 -11.695 1 37.91 122 ASN A C 1
ATOM 982 O O . ASN A 1 122 ? 11.961 26.719 -12.156 1 37.91 122 ASN A O 1
ATOM 986 N N . MET B 1 1 ? -2.23 14.414 -4.613 1 86.31 1 MET B N 1
ATOM 987 C CA . MET B 1 1 ? -2.367 13.195 -5.414 1 86.31 1 MET B CA 1
ATOM 988 C C . MET B 1 1 ? -1.532 12.062 -4.832 1 86.31 1 MET B C 1
ATOM 990 O O . MET B 1 1 ? -0.467 12.305 -4.262 1 86.31 1 MET B O 1
ATOM 994 N N . LEU B 1 2 ? -2.061 10.906 -4.898 1 83.75 2 LEU B N 1
ATOM 995 C CA . LEU B 1 2 ? -1.305 9.727 -4.504 1 83.75 2 LEU B CA 1
ATOM 996 C C . LEU B 1 2 ? -0.257 9.375 -5.559 1 83.75 2 LEU B C 1
ATOM 998 O O . LEU B 1 2 ? -0.599 9.047 -6.695 1 83.75 2 LEU B O 1
ATOM 1002 N N . LYS B 1 3 ? 0.979 9.32 -5.238 1 86.56 3 LYS B N 1
ATOM 1003 C CA . LYS B 1 3 ? 2.057 9.211 -6.215 1 86.56 3 LYS B CA 1
ATOM 1004 C C . LYS B 1 3 ? 2.666 7.812 -6.211 1 86.56 3 LYS B C 1
ATOM 1006 O O . LYS B 1 3 ? 2.902 7.23 -7.27 1 86.56 3 LYS B O 1
ATOM 1011 N N . ASN B 1 4 ? 2.914 7.387 -5.07 1 92.38 4 ASN B N 1
ATOM 1012 C CA . ASN B 1 4 ? 3.607 6.113 -4.922 1 92.38 4 ASN B CA 1
ATOM 1013 C C . ASN B 1 4 ? 3.096 5.336 -3.711 1 92.38 4 ASN B C 1
ATOM 1015 O O . ASN B 1 4 ? 2.465 5.91 -2.82 1 92.38 4 ASN B O 1
ATOM 1019 N N . VAL B 1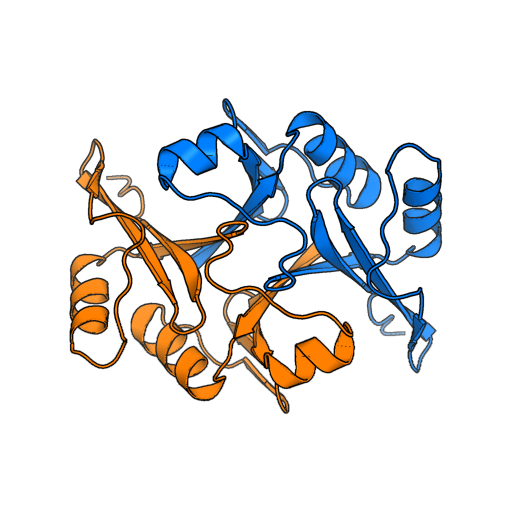 5 ? 3.361 4.062 -3.773 1 96 5 VAL B N 1
ATOM 1020 C CA . VAL B 1 5 ? 3.197 3.201 -2.607 1 96 5 VAL B CA 1
ATOM 1021 C C . VAL B 1 5 ? 4.539 2.58 -2.227 1 96 5 VAL B C 1
ATOM 1023 O O . VAL B 1 5 ? 5.25 2.047 -3.084 1 96 5 VAL B O 1
ATOM 1026 N N . LEU B 1 6 ? 4.848 2.748 -1.033 1 98 6 LEU B N 1
ATOM 1027 C CA . LEU B 1 6 ? 6.078 2.186 -0.485 1 98 6 LEU B CA 1
ATOM 1028 C C . LEU B 1 6 ? 5.777 0.958 0.371 1 98 6 LEU B C 1
ATOM 1030 O O . LEU B 1 6 ? 4.844 0.972 1.178 1 98 6 LEU B O 1
ATOM 1034 N N . ILE B 1 7 ? 6.484 -0.115 0.143 1 98.31 7 ILE B N 1
ATOM 1035 C CA . ILE B 1 7 ? 6.426 -1.275 1.024 1 98.31 7 ILE B CA 1
ATOM 1036 C C . ILE B 1 7 ? 7.805 -1.529 1.635 1 98.31 7 ILE B C 1
ATOM 1038 O O . ILE B 1 7 ? 8.828 -1.233 1.015 1 98.31 7 ILE B O 1
ATOM 1042 N N . VAL B 1 8 ? 7.773 -2.047 2.783 1 98.31 8 VAL B N 1
ATOM 1043 C CA . VAL B 1 8 ? 9.008 -2.344 3.498 1 98.31 8 VAL B CA 1
ATOM 1044 C C . VAL B 1 8 ? 9.438 -3.781 3.215 1 98.31 8 VAL B C 1
ATOM 1046 O O . VAL B 1 8 ? 8.609 -4.695 3.205 1 98.31 8 VAL B O 1
ATOM 1049 N N . VAL B 1 9 ? 10.68 -3.963 2.99 1 97.5 9 VAL B N 1
ATOM 1050 C CA . VAL B 1 9 ? 11.203 -5.285 2.672 1 97.5 9 VAL B CA 1
ATOM 1051 C C . VAL B 1 9 ? 12.445 -5.562 3.516 1 97.5 9 VAL B C 1
ATOM 1053 O O . VAL B 1 9 ? 13.164 -4.637 3.896 1 97.5 9 VAL B O 1
ATOM 1056 N N . ASP B 1 10 ? 12.758 -6.781 3.814 1 95.12 10 ASP B N 1
ATOM 1057 C CA . ASP B 1 10 ? 13.883 -7.16 4.668 1 95.12 10 ASP B CA 1
ATOM 1058 C C . ASP B 1 10 ? 15.148 -7.379 3.844 1 95.12 10 ASP B C 1
ATOM 1060 O O . ASP B 1 10 ? 16.25 -7.398 4.387 1 95.12 10 ASP B O 1
ATOM 1064 N N . ASP B 1 11 ? 15.008 -7.621 2.547 1 94.81 11 ASP B N 1
ATOM 1065 C CA . ASP B 1 11 ? 16.094 -7.828 1.602 1 94.81 11 ASP B CA 1
ATOM 1066 C C . ASP B 1 11 ? 15.781 -7.203 0.246 1 94.81 11 ASP B C 1
ATOM 1068 O O . ASP B 1 11 ? 15.031 -7.777 -0.546 1 94.81 11 ASP B O 1
ATOM 1072 N N . ILE B 1 12 ? 16.422 -6.094 -0.019 1 97.19 12 ILE B N 1
ATOM 1073 C CA . ILE B 1 12 ? 16.109 -5.285 -1.193 1 97.19 12 ILE B CA 1
ATOM 1074 C C . ILE B 1 12 ? 16.375 -6.094 -2.461 1 97.19 12 ILE B C 1
ATOM 1076 O O . ILE B 1 12 ? 15.523 -6.176 -3.344 1 97.19 12 ILE B O 1
ATOM 1080 N N . GLU B 1 13 ? 17.516 -6.68 -2.506 1 95.88 13 GLU B N 1
ATOM 1081 C CA . GLU B 1 13 ? 17.906 -7.402 -3.715 1 95.88 13 GLU B CA 1
ATOM 1082 C C . GLU B 1 13 ? 16.953 -8.57 -3.982 1 95.88 13 GLU B C 1
ATOM 1084 O O . GLU B 1 13 ? 16.547 -8.797 -5.121 1 95.88 13 GLU B O 1
ATOM 1089 N N . LYS B 1 14 ? 16.641 -9.312 -2.971 1 94.12 14 LYS B N 1
ATOM 1090 C CA . LYS B 1 14 ? 15.695 -10.414 -3.109 1 94.12 14 LYS B CA 1
ATOM 1091 C C . LYS B 1 14 ? 14.336 -9.914 -3.586 1 94.12 14 LYS B C 1
ATOM 1093 O O . LYS B 1 14 ? 13.688 -10.555 -4.414 1 94.12 14 LYS B O 1
ATOM 1098 N N . SER B 1 15 ? 13.945 -8.805 -3.057 1 96.06 15 SER B N 1
ATOM 1099 C CA . SER B 1 15 ? 12.656 -8.234 -3.439 1 96.06 15 SER B CA 1
ATOM 1100 C C . SER B 1 15 ? 12.68 -7.73 -4.879 1 96.06 15 SER B C 1
ATOM 1102 O O . SER B 1 15 ? 11.703 -7.902 -5.617 1 96.06 15 SER B O 1
ATOM 1104 N N . ILE B 1 16 ? 13.758 -7.07 -5.234 1 96.56 16 ILE B N 1
ATOM 1105 C CA . ILE B 1 16 ? 13.898 -6.645 -6.621 1 96.56 16 ILE B CA 1
ATOM 1106 C C . ILE B 1 16 ? 13.742 -7.848 -7.551 1 96.56 16 ILE B C 1
ATOM 1108 O O . ILE B 1 16 ? 12.984 -7.797 -8.523 1 96.56 16 ILE B O 1
ATOM 1112 N N . GLU B 1 17 ? 14.445 -8.883 -7.266 1 94.75 17 GLU B N 1
ATOM 1113 C CA . GLU B 1 17 ? 14.398 -10.094 -8.078 1 94.75 17 GLU B CA 1
ATOM 1114 C C . GLU B 1 17 ? 12.984 -10.672 -8.125 1 94.75 17 GLU B C 1
ATOM 1116 O O . GLU B 1 17 ? 12.508 -11.055 -9.195 1 94.75 17 GLU B O 1
ATOM 1121 N N . PHE B 1 18 ? 12.359 -10.703 -7.012 1 93.94 18 PHE B N 1
ATOM 1122 C CA . PHE B 1 18 ? 11.008 -11.242 -6.906 1 93.94 18 PHE B CA 1
ATOM 1123 C C . PHE B 1 18 ? 10.055 -10.484 -7.828 1 93.94 18 PHE B C 1
ATOM 1125 O O . PHE B 1 18 ? 9.391 -11.086 -8.672 1 93.94 18 PHE B O 1
ATOM 1132 N N . TYR B 1 19 ? 9.984 -9.195 -7.715 1 96 19 TYR B N 1
ATOM 1133 C CA . TYR B 1 19 ? 9.031 -8.383 -8.453 1 96 19 TYR B CA 1
ATOM 1134 C C . TYR B 1 19 ? 9.398 -8.312 -9.93 1 96 19 TYR B C 1
ATOM 1136 O O . TYR B 1 19 ? 8.523 -8.242 -10.797 1 96 19 TYR B O 1
ATOM 1144 N N . ARG B 1 20 ? 10.688 -8.297 -10.211 1 95.25 20 ARG B N 1
ATOM 1145 C CA . ARG B 1 20 ? 11.125 -8.344 -11.602 1 95.25 20 ARG B CA 1
ATOM 1146 C C . ARG B 1 20 ? 10.75 -9.664 -12.258 1 95.25 20 ARG B C 1
ATOM 1148 O O . ARG B 1 20 ? 10.125 -9.688 -13.32 1 95.25 20 ARG B O 1
ATOM 1155 N N . ASP B 1 21 ? 11.062 -10.734 -11.664 1 92.56 21 ASP B N 1
ATOM 1156 C CA . ASP B 1 21 ? 10.898 -12.055 -12.258 1 92.56 21 ASP B CA 1
ATOM 1157 C C . ASP B 1 21 ? 9.422 -12.43 -12.359 1 92.56 21 ASP B C 1
ATOM 1159 O O . ASP B 1 21 ? 9 -13.062 -13.336 1 92.56 21 ASP B O 1
ATOM 1163 N N . LEU B 1 22 ? 8.617 -12.086 -11.359 1 91.5 22 LEU B N 1
ATOM 1164 C CA . LEU B 1 22 ? 7.23 -12.539 -11.328 1 91.5 22 LEU B CA 1
ATOM 1165 C C . LEU B 1 22 ? 6.316 -11.531 -12.016 1 91.5 22 LEU B C 1
ATOM 1167 O O . LEU B 1 22 ? 5.324 -11.906 -12.641 1 91.5 22 LEU B O 1
ATOM 1171 N N . PHE B 1 23 ? 6.68 -10.242 -11.914 1 94.06 23 PHE B N 1
ATOM 1172 C CA . PHE B 1 23 ? 5.707 -9.258 -12.367 1 94.06 23 PHE B CA 1
ATOM 1173 C C . PHE B 1 23 ? 6.32 -8.336 -13.422 1 94.06 23 PHE B C 1
ATOM 1175 O O . PHE B 1 23 ? 5.637 -7.465 -13.961 1 94.06 23 PHE B O 1
ATOM 1182 N N . GLY B 1 24 ? 7.613 -8.484 -13.641 1 94.31 24 GLY B N 1
ATOM 1183 C CA . GLY B 1 24 ? 8.266 -7.734 -14.711 1 94.31 24 GLY B CA 1
ATOM 1184 C C . GLY B 1 24 ? 8.578 -6.301 -14.328 1 94.31 24 GLY B C 1
ATOM 1185 O O . GLY B 1 24 ? 8.805 -5.457 -15.203 1 94.31 24 GLY B O 1
ATOM 1186 N N . LEU B 1 25 ? 8.492 -5.98 -13.094 1 96.62 25 LEU B N 1
ATOM 1187 C CA . LEU B 1 2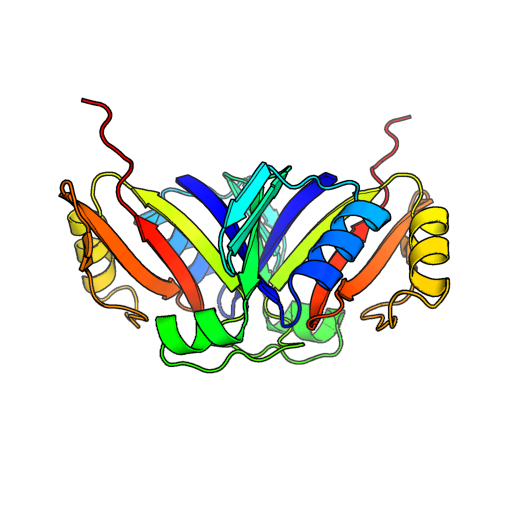5 ? 8.812 -4.621 -12.672 1 96.62 25 LEU B CA 1
ATOM 1188 C C . LEU B 1 25 ? 10.305 -4.34 -12.828 1 96.62 25 LEU B C 1
ATOM 1190 O O . LEU B 1 25 ? 11.141 -5.203 -12.547 1 96.62 25 LEU B O 1
ATOM 1194 N N . GLN B 1 26 ? 10.57 -3.139 -13.227 1 97.62 26 GLN B N 1
ATOM 1195 C CA . GLN B 1 26 ? 11.953 -2.742 -13.445 1 97.62 26 GLN B CA 1
ATOM 1196 C C . GLN B 1 26 ? 12.398 -1.691 -12.438 1 97.62 26 GLN B C 1
ATOM 1198 O O . GLN B 1 26 ? 11.602 -0.854 -12.008 1 97.62 26 GLN B O 1
ATOM 1203 N N . VAL B 1 27 ? 13.703 -1.708 -12.172 1 97.69 27 VAL B N 1
ATOM 1204 C CA . VAL B 1 27 ? 14.273 -0.688 -11.297 1 97.69 27 VAL B CA 1
ATOM 1205 C C . VAL B 1 27 ? 14.398 0.631 -12.055 1 97.69 27 VAL B C 1
ATOM 1207 O O . VAL B 1 27 ? 15 0.681 -13.133 1 97.69 27 VAL B O 1
ATOM 1210 N N . ILE B 1 28 ? 13.82 1.601 -11.562 1 97.62 28 ILE B N 1
ATOM 1211 C CA . ILE B 1 28 ? 13.914 2.936 -12.141 1 97.62 28 ILE B CA 1
ATOM 1212 C C . ILE B 1 28 ? 15.039 3.715 -11.461 1 97.62 28 ILE B C 1
ATOM 1214 O O . ILE B 1 28 ? 15.836 4.383 -12.133 1 97.62 28 ILE B O 1
ATOM 1218 N N . LEU B 1 29 ? 15.07 3.693 -10.211 1 97 29 LEU B N 1
ATOM 1219 C CA . LEU B 1 29 ? 16.062 4.379 -9.398 1 97 29 LEU B CA 1
ATOM 1220 C C . LEU B 1 29 ? 16.422 3.551 -8.164 1 97 29 LEU B C 1
ATOM 1222 O O . LEU B 1 29 ? 15.539 3.01 -7.5 1 97 29 LEU B O 1
ATOM 1226 N N . LYS B 1 30 ? 17.672 3.373 -7.918 1 96.62 30 LYS B N 1
ATOM 1227 C CA . LYS B 1 30 ? 18.156 2.607 -6.773 1 96.62 30 LYS B CA 1
ATOM 1228 C C . LYS B 1 30 ? 19.047 3.463 -5.879 1 96.62 30 LYS B C 1
ATOM 1230 O O . LYS B 1 30 ? 20.109 3.914 -6.309 1 96.62 30 LYS B O 1
ATOM 1235 N N . ASN B 1 31 ? 18.547 3.777 -4.82 1 93.5 31 ASN B N 1
ATOM 1236 C CA . ASN B 1 31 ? 19.312 4.43 -3.766 1 93.5 31 ASN B CA 1
ATOM 1237 C C . ASN B 1 31 ? 19.562 3.49 -2.59 1 93.5 31 ASN B C 1
ATOM 1239 O O . ASN B 1 31 ? 18.953 2.428 -2.498 1 93.5 31 ASN B O 1
ATOM 1243 N N . GLU B 1 32 ? 20.516 3.83 -1.765 1 89.38 32 GLU B N 1
ATOM 1244 C CA . GLU B 1 32 ? 20.781 2.98 -0.609 1 89.38 32 GLU B CA 1
ATOM 1245 C C . GLU B 1 32 ? 19.531 2.789 0.242 1 89.38 32 GLU B C 1
ATOM 1247 O O . GLU B 1 32 ? 19.031 3.74 0.848 1 89.38 32 GLU B O 1
ATOM 1252 N N . GLY B 1 33 ? 18.906 1.576 0.188 1 94.12 33 GLY B N 1
ATOM 1253 C CA . GLY B 1 33 ? 17.797 1.178 1.036 1 94.12 33 GLY B CA 1
ATOM 1254 C C . GLY B 1 33 ? 16.453 1.59 0.483 1 94.12 33 GLY B C 1
ATOM 1255 O O . GLY B 1 33 ? 15.414 1.376 1.124 1 94.12 33 GLY B O 1
ATOM 1256 N N . ASN B 1 34 ? 16.484 2.205 -0.575 1 97.19 34 ASN B N 1
ATOM 1257 C CA . ASN B 1 34 ? 15.258 2.66 -1.218 1 97.19 34 ASN B CA 1
ATOM 1258 C C . ASN B 1 34 ? 15.305 2.441 -2.729 1 97.19 34 ASN B C 1
ATOM 1260 O O . ASN B 1 34 ? 16.203 2.941 -3.404 1 97.19 34 ASN B O 1
ATOM 1264 N N . VAL B 1 35 ? 14.391 1.759 -3.248 1 98.25 35 VAL B N 1
ATOM 1265 C CA . VAL B 1 35 ? 14.383 1.428 -4.668 1 98.25 35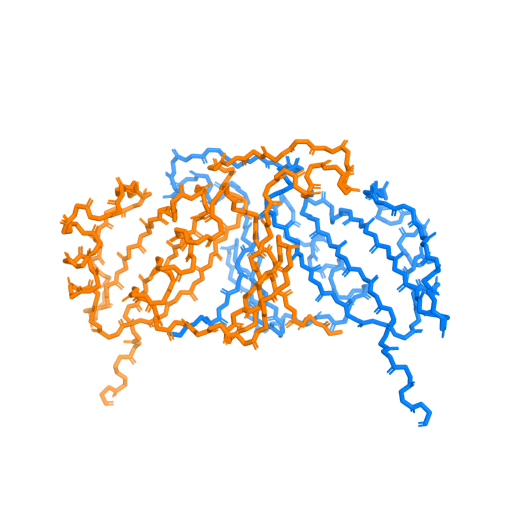 VAL B CA 1
ATOM 1266 C C . VAL B 1 35 ? 13.023 1.763 -5.273 1 98.25 35 VAL B C 1
ATOM 1268 O O . VAL B 1 35 ? 11.984 1.311 -4.773 1 98.25 35 VAL B O 1
ATOM 1271 N N . ILE B 1 36 ? 13.031 2.527 -6.285 1 97.44 36 ILE B N 1
ATOM 1272 C CA . ILE B 1 36 ? 11.812 2.803 -7.035 1 97.44 36 ILE B CA 1
ATOM 1273 C C . ILE B 1 36 ? 11.703 1.845 -8.219 1 97.44 36 ILE B C 1
ATOM 1275 O O . ILE B 1 36 ? 12.609 1.785 -9.062 1 97.44 36 ILE B O 1
ATOM 1279 N N . LEU B 1 37 ? 10.648 1.086 -8.211 1 97.69 37 LEU B N 1
ATOM 1280 C CA . LEU B 1 37 ? 10.352 0.198 -9.328 1 97.69 37 LEU B CA 1
ATOM 1281 C C . LEU B 1 37 ? 9.352 0.843 -10.289 1 97.69 37 LEU B C 1
ATOM 1283 O O . LEU B 1 37 ? 8.711 1.837 -9.938 1 97.69 37 LEU B O 1
ATOM 1287 N N . SER B 1 38 ? 9.32 0.33 -11.461 1 95.69 38 SER B N 1
ATOM 1288 C CA . SER B 1 38 ? 8.273 0.74 -12.391 1 95.69 38 SER B CA 1
ATOM 1289 C C . SER B 1 38 ? 6.891 0.561 -11.773 1 95.69 38 SER B C 1
ATOM 1291 O O . SER B 1 38 ? 6.746 -0.084 -10.727 1 95.69 38 SER B O 1
ATOM 1293 N N . GLU B 1 39 ? 5.891 1.252 -12.328 1 92.38 39 GLU B N 1
ATOM 1294 C CA . GLU B 1 39 ? 4.488 1.205 -11.93 1 92.38 39 GLU B CA 1
ATOM 1295 C C . GLU B 1 39 ? 4.285 1.853 -10.562 1 92.38 39 GLU B C 1
ATOM 1297 O O . GLU B 1 39 ? 3.254 1.646 -9.914 1 92.38 39 GLU B O 1
ATOM 1302 N N . GLY B 1 40 ? 5.289 2.525 -9.984 1 91.56 40 GLY B N 1
ATOM 1303 C CA . GLY B 1 40 ? 5.137 3.377 -8.812 1 91.56 40 GLY B CA 1
ATOM 1304 C C . GLY B 1 40 ? 5.352 2.641 -7.508 1 91.56 40 GLY B C 1
ATOM 1305 O O . GLY B 1 40 ? 5.02 3.154 -6.438 1 91.56 40 GLY B O 1
ATOM 1306 N N . LEU B 1 41 ? 5.844 1.454 -7.523 1 97.12 41 LEU B N 1
ATOM 1307 C CA . LEU B 1 41 ? 6.133 0.694 -6.312 1 97.12 41 LEU B CA 1
ATOM 1308 C C . LEU B 1 41 ? 7.512 1.048 -5.766 1 97.12 41 LEU B C 1
ATOM 1310 O O . LEU B 1 41 ? 8.492 1.062 -6.512 1 97.12 41 LEU B O 1
ATOM 1314 N N . VAL B 1 42 ? 7.566 1.361 -4.543 1 98.06 42 VAL B N 1
ATOM 1315 C CA . VAL B 1 42 ? 8.828 1.709 -3.906 1 98.06 42 VAL B CA 1
ATOM 1316 C C . VAL B 1 42 ? 9.18 0.665 -2.85 1 98.06 42 VAL B C 1
ATOM 1318 O O . VAL B 1 42 ? 8.344 0.31 -2.018 1 98.06 42 VAL B O 1
ATOM 1321 N N . LEU B 1 43 ? 10.344 0.146 -2.92 1 98.5 43 LEU B N 1
ATOM 1322 C CA . LEU B 1 43 ? 10.867 -0.773 -1.915 1 98.5 43 LEU B CA 1
ATOM 1323 C C . LEU B 1 43 ? 11.734 -0.034 -0.903 1 98.5 43 LEU B C 1
ATOM 1325 O O . LEU B 1 43 ? 12.625 0.734 -1.283 1 98.5 43 LEU B O 1
ATOM 1329 N N . GLN B 1 44 ? 11.5 -0.227 0.333 1 98.31 44 GLN B N 1
ATOM 1330 C CA . GLN B 1 44 ? 12.258 0.402 1.412 1 98.31 44 GLN B CA 1
ATOM 1331 C C . GLN B 1 44 ? 12.859 -0.645 2.344 1 98.31 44 GLN B C 1
ATOM 1333 O O . GLN B 1 44 ? 12.156 -1.543 2.814 1 98.31 44 GLN B O 1
ATOM 1338 N N . ASP B 1 45 ? 14.094 -0.523 2.578 1 97.94 45 ASP B N 1
ATOM 1339 C CA . ASP B 1 45 ? 14.805 -1.423 3.484 1 97.94 45 ASP B CA 1
ATOM 1340 C C . ASP B 1 45 ? 14.258 -1.309 4.906 1 97.94 45 ASP B C 1
ATOM 1342 O O . ASP B 1 45 ? 14.164 -0.207 5.453 1 97.94 45 ASP B O 1
ATOM 1346 N N . ALA B 1 46 ? 14.086 -2.434 5.551 1 96.88 46 ALA B N 1
ATOM 1347 C CA . ALA B 1 46 ? 13.43 -2.49 6.852 1 96.88 46 ALA B CA 1
ATOM 1348 C C . ALA B 1 46 ? 14.281 -1.825 7.926 1 96.88 46 ALA B C 1
ATOM 1350 O O . ALA B 1 46 ? 13.766 -1.127 8.797 1 96.88 46 ALA B O 1
ATOM 1351 N N . ASP B 1 47 ? 15.562 -2.078 7.926 1 94.88 47 ASP B N 1
ATOM 1352 C CA . ASP B 1 47 ? 16.453 -1.52 8.945 1 94.88 47 ASP B CA 1
ATOM 1353 C C . ASP B 1 47 ? 16.5 0.004 8.852 1 94.88 47 ASP B C 1
ATOM 1355 O O . ASP B 1 47 ? 16.391 0.695 9.867 1 94.88 47 ASP B O 1
ATOM 1359 N N . ILE B 1 48 ? 16.578 0.485 7.664 1 95.19 48 ILE B N 1
ATOM 1360 C CA . ILE B 1 48 ? 16.609 1.926 7.438 1 95.19 48 ILE B CA 1
ATOM 1361 C C . ILE B 1 48 ? 15.266 2.543 7.82 1 95.19 48 ILE B C 1
ATOM 1363 O O . ILE B 1 48 ? 15.227 3.59 8.469 1 95.19 48 ILE B O 1
ATOM 1367 N N . TRP B 1 49 ? 14.266 1.869 7.434 1 95.62 49 TRP B N 1
ATOM 1368 C CA . TRP B 1 49 ? 12.906 2.322 7.707 1 95.62 49 TRP B CA 1
ATOM 1369 C C . TRP B 1 49 ? 12.648 2.402 9.203 1 95.62 49 TRP B C 1
ATOM 1371 O O . TRP B 1 49 ? 12.086 3.383 9.695 1 95.62 49 TRP B O 1
ATOM 1381 N N . GLY B 1 50 ? 13.016 1.338 9.961 1 93.75 50 GLY B N 1
ATOM 1382 C CA . GLY B 1 50 ? 12.875 1.333 11.406 1 93.75 50 GLY B CA 1
ATOM 1383 C C . GLY B 1 50 ? 13.547 2.516 12.078 1 93.75 50 GLY B C 1
ATOM 1384 O O . GLY B 1 50 ? 12.992 3.107 13.008 1 93.75 50 GLY B O 1
ATOM 1385 N N . LYS B 1 51 ? 14.711 2.9 11.602 1 92.5 51 LYS B N 1
ATOM 1386 C CA . LYS B 1 51 ? 15.445 4.043 12.141 1 92.5 51 LYS B CA 1
ATOM 1387 C C . LYS B 1 51 ? 14.75 5.355 11.797 1 92.5 51 LYS B C 1
ATOM 1389 O O . LYS B 1 51 ? 14.719 6.281 12.609 1 92.5 51 LYS B O 1
ATOM 1394 N N . THR B 1 52 ? 14.18 5.402 10.594 1 91.31 52 THR B N 1
ATOM 1395 C CA . THR B 1 52 ? 13.508 6.605 10.109 1 91.31 52 THR B CA 1
ATOM 1396 C C . THR B 1 52 ? 12.258 6.898 10.938 1 91.31 52 THR B C 1
ATOM 1398 O O . THR B 1 52 ? 12.031 8.039 11.344 1 91.31 52 THR B O 1
ATOM 1401 N N . LEU B 1 53 ? 11.453 5.867 11.219 1 93.31 53 LEU B N 1
ATOM 1402 C CA . LEU B 1 53 ? 10.188 6.031 11.914 1 93.31 53 LEU B CA 1
ATOM 1403 C C . LEU B 1 53 ? 10.367 5.867 13.422 1 93.31 53 LEU B C 1
ATOM 1405 O O . LEU B 1 53 ? 9.508 6.273 14.203 1 93.31 53 LEU B O 1
ATOM 1409 N N . ASN B 1 54 ? 11.477 5.254 13.844 1 93 54 ASN B N 1
ATOM 1410 C CA . ASN B 1 54 ? 11.695 4.832 15.227 1 93 54 ASN B CA 1
ATOM 1411 C C . ASN B 1 54 ? 10.602 3.877 15.695 1 93 54 ASN B C 1
ATOM 1413 O O . ASN B 1 54 ? 10.055 4.039 16.781 1 93 54 ASN B O 1
ATOM 1417 N N . GLU B 1 55 ? 10.047 3.068 14.75 1 91.12 55 GLU B N 1
ATOM 1418 C CA . GLU B 1 55 ? 9.047 2.029 14.969 1 91.12 55 GLU B CA 1
ATOM 1419 C C . GLU B 1 55 ? 9.453 0.721 14.297 1 91.12 55 GLU B C 1
ATOM 1421 O O . GLU B 1 55 ? 10.234 0.724 13.336 1 91.12 55 GLU B O 1
ATOM 1426 N N . THR B 1 56 ? 8.961 -0.308 14.812 1 89.06 56 THR B N 1
ATOM 1427 C CA . THR B 1 56 ? 9.203 -1.604 14.188 1 89.06 56 THR B CA 1
ATOM 1428 C C . THR B 1 56 ? 8.125 -1.925 13.164 1 89.06 56 THR B C 1
ATOM 1430 O O . THR B 1 56 ? 6.965 -1.549 13.336 1 89.06 56 THR B O 1
ATOM 1433 N N . SER B 1 57 ? 8.539 -2.535 12.117 1 94.62 57 SER B N 1
ATOM 1434 C CA . SER B 1 57 ? 7.586 -3.023 11.125 1 94.62 57 SER B CA 1
ATOM 1435 C C . SER B 1 57 ? 7.145 -4.449 11.43 1 94.62 57 SER B C 1
ATOM 1437 O O . SER B 1 57 ? 7.926 -5.246 11.961 1 94.62 57 SER B O 1
ATOM 1439 N N . THR B 1 58 ? 5.918 -4.777 11.094 1 95.94 58 THR B N 1
ATOM 1440 C CA . THR B 1 58 ? 5.359 -6.102 11.359 1 95.94 58 THR B CA 1
ATOM 1441 C C . THR B 1 58 ? 4.965 -6.789 10.055 1 95.94 58 THR B C 1
ATOM 1443 O O . THR B 1 58 ? 3.908 -6.5 9.492 1 95.94 58 THR B O 1
ATOM 1446 N N . PRO B 1 59 ? 5.777 -7.727 9.625 1 94.81 59 PRO B N 1
ATOM 1447 C CA . PRO B 1 59 ? 5.41 -8.477 8.422 1 94.81 59 PRO B CA 1
ATOM 1448 C C . PRO B 1 59 ? 4.145 -9.305 8.609 1 94.81 59 PRO B C 1
ATOM 1450 O O . PRO B 1 59 ? 3.703 -9.523 9.742 1 94.81 59 PRO B O 1
ATOM 1453 N N . PHE B 1 60 ? 3.49 -9.727 7.492 1 95.38 60 PHE B N 1
ATOM 1454 C CA . PHE B 1 60 ? 2.275 -10.531 7.504 1 95.38 60 PHE B CA 1
ATOM 1455 C C . PHE B 1 60 ? 1.179 -9.844 8.312 1 95.38 60 PHE B C 1
ATOM 1457 O O . PHE B 1 60 ? 0.483 -10.484 9.102 1 95.38 60 PHE B O 1
ATOM 1464 N N . ASN B 1 61 ? 1.131 -8.57 8.141 1 95.81 61 ASN B N 1
ATOM 1465 C CA . ASN B 1 61 ? 0.212 -7.758 8.93 1 95.81 61 ASN B CA 1
ATOM 1466 C C . ASN B 1 61 ? -1.188 -7.742 8.328 1 95.81 61 ASN B C 1
ATOM 1468 O O . ASN B 1 61 ? -2.156 -7.387 9 1 95.81 61 ASN B O 1
ATOM 1472 N N . ASN B 1 62 ? -1.305 -7.98 7.027 1 96.44 62 ASN B N 1
ATOM 1473 C CA . ASN B 1 62 ? -2.562 -8.148 6.309 1 96.44 62 ASN B CA 1
ATOM 1474 C C . ASN B 1 62 ? -3.367 -6.852 6.277 1 96.44 62 ASN B C 1
ATOM 1476 O O . ASN B 1 62 ? -4.598 -6.879 6.336 1 96.44 62 ASN B O 1
ATOM 1480 N N . MET B 1 63 ? -2.654 -5.711 6.297 1 97.44 63 MET B N 1
ATOM 1481 C CA . MET B 1 63 ? -3.32 -4.414 6.258 1 97.44 63 MET B CA 1
ATOM 1482 C C . MET B 1 63 ? -3.285 -3.824 4.852 1 97.44 63 MET B C 1
ATOM 1484 O O . MET B 1 63 ? -3.881 -2.773 4.602 1 97.44 63 MET B O 1
ATOM 1488 N N . MET B 1 64 ? -2.586 -4.457 4.02 1 96.94 64 MET B N 1
ATOM 1489 C CA . MET B 1 64 ? -2.484 -3.984 2.643 1 96.94 64 MET B CA 1
ATOM 1490 C C . MET B 1 64 ? -2.422 -5.156 1.667 1 96.94 64 MET B C 1
ATOM 1492 O O . MET B 1 64 ? -2.113 -6.281 2.062 1 96.94 64 MET B O 1
ATOM 1496 N N . GLU B 1 65 ? -2.752 -4.848 0.459 1 97.69 65 GLU B N 1
ATOM 1497 C CA . GLU B 1 65 ? -2.645 -5.82 -0.625 1 97.69 65 GLU B CA 1
ATOM 1498 C C . GLU B 1 65 ? -2.281 -5.137 -1.942 1 97.69 65 GLU B C 1
ATOM 1500 O O . GLU B 1 65 ? -2.92 -4.16 -2.338 1 97.69 65 GLU B O 1
ATOM 1505 N N . LEU B 1 66 ? -1.233 -5.555 -2.547 1 97.31 66 LEU B N 1
ATOM 1506 C CA . LEU B 1 66 ? -0.927 -5.145 -3.912 1 97.31 66 LEU B CA 1
ATOM 1507 C C . LEU B 1 66 ? -1.696 -5.992 -4.922 1 97.31 66 LEU B C 1
ATOM 1509 O O . LEU B 1 66 ? -1.628 -7.223 -4.883 1 97.31 66 LEU B O 1
ATOM 1513 N N . TYR B 1 67 ? -2.371 -5.344 -5.809 1 96.38 67 TYR B N 1
ATOM 1514 C CA . TYR B 1 67 ? -3.182 -6.062 -6.789 1 96.38 67 TYR B CA 1
ATOM 1515 C C . TYR B 1 67 ? -2.533 -6.02 -8.164 1 96.38 67 TYR B C 1
ATOM 1517 O O . TYR B 1 67 ? -2.381 -4.949 -8.758 1 96.38 67 TYR B O 1
ATOM 1525 N N . PHE B 1 68 ? -2.236 -7.188 -8.688 1 95.75 68 PHE B N 1
ATOM 1526 C CA . PHE B 1 68 ? -1.662 -7.352 -10.023 1 95.75 68 PHE B CA 1
ATOM 1527 C C . PHE B 1 68 ? -2.615 -8.117 -10.93 1 95.75 68 PHE B C 1
ATOM 1529 O O . PHE B 1 68 ? -3.361 -8.984 -10.469 1 95.75 68 PHE B O 1
ATOM 1536 N N . GLU B 1 69 ? -2.527 -7.816 -12.172 1 93.81 69 GLU B N 1
ATOM 1537 C CA . GLU B 1 69 ? -3.191 -8.625 -13.188 1 93.81 69 GLU B CA 1
ATOM 1538 C C . GLU B 1 69 ? -2.174 -9.312 -14.094 1 93.81 69 GLU B C 1
ATOM 1540 O O . GLU B 1 69 ? -1.159 -8.719 -14.461 1 93.81 69 GLU B O 1
ATOM 1545 N N . ASP B 1 70 ? -2.42 -10.508 -14.305 1 92.06 70 ASP B N 1
ATOM 1546 C CA . ASP B 1 70 ? -1.559 -11.312 -15.172 1 92.06 70 ASP B CA 1
ATOM 1547 C C . ASP B 1 70 ? -2.371 -12.328 -15.961 1 92.06 70 ASP B C 1
ATOM 1549 O O . ASP B 1 70 ? -3.23 -13.016 -15.406 1 92.06 70 ASP B O 1
ATOM 1553 N N . PHE B 1 71 ? -2.098 -12.469 -17.234 1 87.19 71 PHE B N 1
ATOM 1554 C CA . PHE B 1 71 ? -2.832 -13.391 -18.094 1 87.19 71 PHE B CA 1
ATOM 1555 C C . PHE B 1 71 ? -2.383 -14.828 -17.859 1 87.19 71 PHE B C 1
ATOM 1557 O O . PHE B 1 71 ? -3.133 -15.773 -18.125 1 87.19 71 PHE B O 1
ATOM 1564 N N . ASP B 1 72 ? -1.226 -14.969 -17.359 1 90.81 72 ASP B N 1
ATOM 1565 C CA . ASP B 1 72 ? -0.643 -16.297 -17.188 1 90.81 72 ASP B CA 1
ATOM 1566 C C . ASP B 1 72 ? -0.302 -16.547 -15.727 1 90.81 72 ASP B C 1
ATOM 1568 O O . ASP B 1 72 ? 0.869 -16.703 -15.367 1 90.81 72 ASP B O 1
ATOM 1572 N N . ILE B 1 73 ? -1.282 -16.781 -14.891 1 91.5 73 ILE B N 1
ATOM 1573 C CA . ILE B 1 73 ? -1.104 -17.016 -13.461 1 91.5 73 ILE B CA 1
ATOM 1574 C C . ILE B 1 73 ? -0.388 -18.344 -13.234 1 91.5 73 ILE B C 1
ATOM 1576 O O . ILE B 1 73 ? 0.46 -18.453 -12.344 1 91.5 73 ILE B O 1
ATOM 1580 N N . ASP B 1 74 ? -0.736 -19.312 -14.094 1 89.5 74 ASP B N 1
ATOM 1581 C CA . ASP B 1 74 ? -0.098 -20.625 -13.961 1 89.5 74 ASP B CA 1
ATOM 1582 C C . ASP B 1 74 ? 1.41 -20.516 -14.172 1 89.5 74 ASP B C 1
ATOM 1584 O O . ASP B 1 74 ? 2.191 -21.109 -13.422 1 89.5 74 ASP B O 1
ATOM 1588 N N . GLY B 1 75 ? 1.748 -19.812 -15.203 1 89.5 75 GLY B N 1
ATOM 1589 C CA . GLY B 1 75 ? 3.164 -19.578 -15.445 1 89.5 75 GLY B CA 1
ATOM 1590 C C . GLY B 1 75 ? 3.852 -18.828 -14.32 1 89.5 75 GLY B C 1
ATOM 1591 O O . GLY B 1 75 ? 4.988 -19.156 -13.961 1 89.5 75 GLY B O 1
ATOM 1592 N N . LEU B 1 76 ? 3.166 -17.828 -13.812 1 88.75 76 LEU B N 1
ATOM 1593 C CA . LEU B 1 76 ? 3.693 -17.062 -12.695 1 88.75 76 LEU B CA 1
ATOM 1594 C C . LEU B 1 76 ? 3.943 -17.969 -11.492 1 88.75 76 LEU B C 1
ATOM 1596 O O . LEU B 1 76 ? 5.008 -17.906 -10.867 1 88.75 76 LEU B O 1
ATOM 1600 N N . LEU B 1 77 ? 2.992 -18.828 -11.148 1 88.19 77 LEU B N 1
ATOM 1601 C CA . LEU B 1 77 ? 3.092 -19.703 -9.984 1 88.19 77 LEU B CA 1
ATOM 1602 C C . LEU B 1 77 ? 4.195 -20.75 -10.18 1 88.19 77 LEU B C 1
ATOM 1604 O O . LEU B 1 77 ? 4.859 -21.141 -9.219 1 88.19 77 LEU B O 1
ATOM 1608 N N . ALA B 1 78 ? 4.301 -21.188 -11.391 1 87.94 78 ALA B N 1
ATOM 1609 C CA . ALA B 1 78 ? 5.383 -22.125 -11.688 1 87.94 78 ALA B CA 1
ATOM 1610 C C . ALA B 1 78 ? 6.742 -21.516 -11.367 1 87.94 78 ALA B C 1
ATOM 1612 O O . ALA B 1 78 ? 7.625 -22.188 -10.828 1 87.94 78 ALA B O 1
ATOM 1613 N N . LYS B 1 79 ? 6.891 -20.266 -11.742 1 85.75 79 LYS B N 1
ATOM 1614 C CA . LYS B 1 79 ? 8.117 -19.547 -11.414 1 85.75 79 LYS B CA 1
ATOM 1615 C C . LYS B 1 79 ? 8.297 -19.422 -9.906 1 85.75 79 LYS B C 1
ATOM 1617 O O . LYS B 1 79 ? 9.406 -19.578 -9.391 1 85.75 79 LYS B O 1
ATOM 1622 N N . TYR B 1 80 ? 7.18 -19.047 -9.273 1 82.94 80 TYR B N 1
ATOM 1623 C CA . TYR B 1 80 ? 7.195 -18.859 -7.832 1 82.94 80 TYR B CA 1
ATOM 1624 C C . TYR B 1 80 ? 7.59 -20.141 -7.113 1 82.94 80 TYR B C 1
ATOM 1626 O O . TYR B 1 80 ? 8.367 -20.125 -6.156 1 82.94 80 TYR B O 1
ATOM 1634 N N . GLU B 1 81 ? 7.184 -21.328 -7.594 1 82 81 GLU B N 1
ATOM 1635 C CA . GLU B 1 81 ? 7.367 -22.625 -6.949 1 82 81 GLU B CA 1
ATOM 1636 C C . GLU B 1 81 ? 8.703 -23.25 -7.34 1 82 81 GLU B C 1
ATOM 1638 O O . GLU B 1 81 ? 9.117 -24.266 -6.762 1 82 81 GLU B O 1
ATOM 1643 N N . SER B 1 82 ? 9.297 -22.703 -8.219 1 77.12 82 SER B N 1
ATOM 1644 C CA . SER B 1 82 ? 10.555 -23.25 -8.719 1 77.12 82 SER B CA 1
ATOM 1645 C C . SER B 1 82 ? 11.617 -23.266 -7.625 1 77.12 82 SER B C 1
ATOM 1647 O O . SER B 1 82 ? 12.703 -23.812 -7.816 1 77.12 82 SER B O 1
ATOM 1649 N N . GLY B 1 83 ? 11.25 -22.859 -6.34 1 70.88 83 GLY B N 1
ATOM 1650 C CA . GLY B 1 83 ? 12.148 -22.953 -5.195 1 70.88 83 GLY B CA 1
ATOM 1651 C C . GLY B 1 83 ? 12.922 -21.672 -4.938 1 70.88 83 GLY B C 1
ATOM 1652 O O . GLY B 1 83 ? 13.609 -21.547 -3.924 1 70.88 83 GLY B O 1
ATOM 1653 N N . LYS B 1 84 ? 12.867 -20.828 -5.832 1 75.25 84 LYS B N 1
ATOM 1654 C CA . LYS B 1 84 ? 13.648 -19.609 -5.637 1 75.25 84 LYS B CA 1
ATOM 1655 C C . LYS B 1 84 ? 13.023 -18.719 -4.562 1 75.25 84 LYS B C 1
ATOM 1657 O O . LYS B 1 84 ? 13.727 -18.016 -3.842 1 75.25 84 LYS B O 1
ATOM 1662 N N . TYR B 1 85 ? 11.719 -18.828 -4.555 1 76.19 85 TYR B N 1
ATOM 1663 C CA . TYR B 1 85 ? 11.023 -17.969 -3.607 1 76.19 85 TYR B CA 1
ATOM 1664 C C . TYR B 1 85 ? 10.258 -18.797 -2.582 1 76.19 85 TYR B C 1
ATOM 1666 O O . TYR B 1 85 ? 9.773 -19.891 -2.893 1 76.19 85 TYR B O 1
ATOM 1674 N N . PHE B 1 86 ? 10.625 -18.641 -1.404 1 67.81 86 PHE B N 1
ATOM 1675 C CA . PHE B 1 86 ? 9.812 -19.312 -0.398 1 67.81 86 PHE B CA 1
ATOM 1676 C C . PHE B 1 86 ? 8.367 -18.859 -0.473 1 67.81 86 PHE B C 1
ATOM 1678 O O . PHE B 1 86 ? 8.086 -17.656 -0.507 1 67.81 86 PHE B O 1
ATOM 1685 N N . VAL B 1 87 ? 7.527 -19.766 -0.804 1 64.31 87 VAL B N 1
ATOM 1686 C CA . VAL B 1 87 ? 6.125 -19.578 -1.168 1 64.31 87 VAL B CA 1
ATOM 1687 C C . VAL B 1 87 ? 5.258 -19.594 0.089 1 64.31 87 VAL B C 1
ATOM 1689 O O . VAL B 1 87 ? 5.258 -20.578 0.836 1 64.31 87 VAL B O 1
ATOM 1692 N N . ARG B 1 88 ? 4.719 -18.5 0.481 1 86.88 88 ARG B N 1
ATOM 1693 C CA . ARG B 1 88 ? 3.572 -18.531 1.384 1 86.88 88 ARG B CA 1
ATOM 1694 C C . ARG B 1 88 ? 2.322 -17.984 0.707 1 86.88 88 ARG B C 1
ATOM 1696 O O . ARG B 1 88 ? 2.258 -16.797 0.386 1 86.88 88 ARG B O 1
ATOM 1703 N N . TYR B 1 89 ? 1.417 -19 0.493 1 90.94 89 TYR B N 1
ATOM 1704 C CA . TYR B 1 89 ? 0.135 -18.594 -0.076 1 90.94 89 TYR B CA 1
ATOM 1705 C C . TYR B 1 89 ? -0.795 -18.062 1.004 1 90.94 89 TYR B C 1
ATOM 1707 O O . TYR B 1 89 ? -0.854 -18.609 2.109 1 90.94 89 TYR B O 1
ATOM 1715 N N . ALA B 1 90 ? -1.415 -17.031 0.726 1 92 90 ALA B N 1
ATOM 1716 C CA . ALA B 1 90 ? -2.479 -16.531 1.6 1 92 90 ALA B CA 1
ATOM 1717 C C . ALA B 1 90 ? -3.818 -17.172 1.242 1 92 90 ALA B C 1
ATOM 1719 O O . ALA B 1 90 ? -4.621 -17.484 2.125 1 92 90 ALA B O 1
ATOM 1720 N N . THR B 1 91 ? -4.137 -17.266 -0.048 1 91 91 THR B N 1
ATOM 1721 C CA . THR B 1 91 ? -5.273 -18.031 -0.549 1 91 91 THR B CA 1
ATOM 1722 C C . THR B 1 91 ? -4.855 -18.922 -1.719 1 91 91 THR B C 1
ATOM 1724 O O . THR B 1 91 ? -3.996 -18.547 -2.518 1 91 91 THR B O 1
ATOM 1727 N N . GLU B 1 92 ? -5.469 -20.062 -1.794 1 87.69 92 GLU B N 1
ATOM 1728 C CA . GLU B 1 92 ? -5.172 -20.984 -2.891 1 87.69 92 GLU B CA 1
ATOM 1729 C C . GLU B 1 92 ? -5.664 -20.422 -4.223 1 87.69 92 GLU B C 1
ATOM 1731 O O . GLU B 1 92 ? -6.512 -19.531 -4.254 1 87.69 92 GLU B O 1
ATOM 1736 N N . LEU B 1 93 ? -4.98 -20.938 -5.246 1 91.31 93 LEU B N 1
ATOM 1737 C CA . LEU B 1 93 ? -5.465 -20.594 -6.578 1 91.31 93 LEU B CA 1
ATOM 1738 C C . LEU B 1 93 ? -6.938 -20.953 -6.73 1 91.31 93 LEU B C 1
ATOM 1740 O O . LEU B 1 93 ? -7.336 -22.078 -6.465 1 91.31 93 LEU B O 1
ATOM 1744 N N . THR B 1 94 ? -7.668 -19.953 -7.02 1 91.5 94 THR B N 1
ATOM 1745 C CA . THR B 1 94 ? -9.109 -20.125 -7.16 1 91.5 94 THR B CA 1
ATOM 1746 C C . THR B 1 94 ? -9.57 -19.688 -8.547 1 91.5 94 THR B C 1
ATOM 1748 O O . THR B 1 94 ? -9.07 -18.703 -9.094 1 91.5 94 THR B O 1
ATOM 1751 N N . GLU B 1 95 ? -10.438 -20.453 -9.07 1 90.06 95 GLU B N 1
ATOM 1752 C CA . GLU B 1 95 ? -11.062 -20.078 -10.336 1 90.06 95 GLU B CA 1
ATOM 1753 C C . GLU B 1 95 ? -12.461 -19.484 -10.109 1 90.06 95 GLU B C 1
ATOM 1755 O O . GLU B 1 95 ? -13.312 -20.125 -9.5 1 90.06 95 GLU B O 1
ATOM 1760 N N . LEU B 1 96 ? -12.562 -18.219 -10.43 1 85.19 96 LEU B N 1
ATOM 1761 C CA . LEU B 1 96 ? -13.836 -17.531 -10.297 1 85.19 96 LEU B CA 1
ATOM 1762 C C . LEU B 1 96 ? -14.727 -17.781 -11.508 1 85.19 96 LEU B C 1
ATOM 1764 O O . LEU B 1 96 ? -14.32 -18.469 -12.453 1 85.19 96 LEU B O 1
ATOM 1768 N N . ALA B 1 97 ? -16.016 -17.281 -11.375 1 79.69 97 ALA B N 1
ATOM 1769 C CA . ALA B 1 97 ? -16.953 -17.422 -12.477 1 79.69 97 ALA B CA 1
ATOM 1770 C C . ALA B 1 97 ? -16.422 -16.766 -13.75 1 79.69 97 ALA B C 1
ATOM 1772 O O . ALA B 1 97 ? -15.844 -15.68 -13.688 1 79.69 97 ALA B O 1
ATOM 1773 N N . GLY B 1 98 ? -16.484 -17.5 -14.992 1 81.94 98 GLY B N 1
ATOM 1774 C CA . GLY B 1 98 ? -16.031 -16.953 -16.266 1 81.94 98 GLY B CA 1
ATOM 1775 C C . GLY B 1 98 ? -14.602 -17.328 -16.609 1 81.94 98 GLY B C 1
ATOM 1776 O O . GLY B 1 98 ? -14.062 -16.875 -17.609 1 81.94 98 GLY B O 1
ATOM 1777 N N . GLY B 1 99 ? -14.008 -17.984 -15.68 1 82.5 99 GLY B N 1
ATOM 1778 C CA . GLY B 1 99 ? -12.68 -18.5 -15.992 1 82.5 99 GLY B CA 1
ATOM 1779 C C . GLY B 1 99 ? -11.562 -17.641 -15.43 1 82.5 99 GLY B C 1
ATOM 1780 O O . GLY B 1 99 ? -10.383 -17.922 -15.656 1 82.5 99 GLY B O 1
ATOM 1781 N N . GLN B 1 100 ? -11.969 -16.625 -14.688 1 87.31 100 GLN B N 1
ATOM 1782 C CA . GLN B 1 100 ? -10.953 -15.781 -14.07 1 87.31 100 GLN B CA 1
ATOM 1783 C C . GLN B 1 100 ? -10.266 -16.5 -12.906 1 87.31 100 GLN B C 1
ATOM 1785 O O . GLN B 1 100 ? -10.914 -17.188 -12.125 1 87.31 100 GLN B O 1
ATOM 1790 N N . LYS B 1 101 ? -8.969 -16.422 -12.859 1 92.88 101 LYS B N 1
ATOM 1791 C CA . LYS B 1 101 ? -8.195 -17.016 -11.773 1 92.88 101 LYS B CA 1
ATOM 1792 C C . LYS B 1 101 ? -7.715 -15.953 -10.789 1 92.88 101 LYS B C 1
ATOM 1794 O O . LYS B 1 101 ? -7.465 -14.805 -11.172 1 92.88 101 LYS B O 1
ATOM 1799 N N . LEU B 1 102 ? -7.652 -16.359 -9.586 1 94 102 LEU B N 1
ATOM 1800 C CA . LEU B 1 102 ? -7.215 -15.469 -8.516 1 94 102 LEU B CA 1
ATOM 1801 C C . LEU B 1 102 ? -6.344 -16.219 -7.508 1 94 102 LEU B C 1
ATOM 1803 O O . LEU B 1 102 ? -6.637 -17.359 -7.16 1 94 102 LEU B O 1
ATOM 1807 N N . VAL B 1 103 ? -5.309 -15.625 -7.074 1 93.81 103 VAL B N 1
ATOM 1808 C CA . VAL B 1 103 ? -4.469 -16.172 -6.012 1 93.81 103 VAL B CA 1
ATOM 1809 C C . VAL B 1 103 ? -3.891 -15.031 -5.176 1 93.81 103 VAL B C 1
ATOM 1811 O O . VAL B 1 103 ? -3.654 -13.93 -5.691 1 93.81 103 VAL B O 1
ATOM 1814 N N . ARG B 1 104 ? -3.773 -15.273 -3.939 1 95.69 104 ARG B N 1
ATOM 1815 C CA . ARG B 1 104 ? -3.051 -14.359 -3.064 1 95.69 104 ARG B CA 1
ATOM 1816 C C . ARG B 1 104 ? -1.811 -15.023 -2.479 1 95.69 104 ARG B C 1
ATOM 1818 O O . ARG B 1 104 ? -1.859 -16.188 -2.066 1 95.69 104 ARG B O 1
ATOM 1825 N N . LEU B 1 105 ? -0.755 -14.328 -2.453 1 94.12 105 LEU B N 1
ATOM 1826 C CA . LEU B 1 105 ? 0.504 -14.828 -1.914 1 94.12 105 LEU B CA 1
ATOM 1827 C C . LEU B 1 105 ? 1.281 -13.711 -1.221 1 94.12 105 LEU B C 1
ATOM 1829 O O . LEU B 1 105 ? 0.977 -12.531 -1.402 1 94.12 105 LEU B O 1
ATOM 1833 N N . TYR B 1 106 ? 2.176 -14.07 -0.359 1 94.88 106 TYR B N 1
ATOM 1834 C CA . TYR B 1 106 ? 3.053 -13.102 0.294 1 94.88 106 TYR B CA 1
ATOM 1835 C C . TYR B 1 106 ? 4.379 -12.977 -0.448 1 94.88 106 TYR B C 1
ATOM 1837 O O . TYR B 1 106 ? 4.941 -13.984 -0.895 1 94.88 106 TYR B O 1
ATOM 1845 N N . ASP B 1 107 ? 4.852 -11.766 -0.604 1 94.56 107 ASP B N 1
ATOM 1846 C CA . ASP B 1 107 ? 6.207 -11.602 -1.113 1 94.56 107 ASP B CA 1
ATOM 1847 C C . ASP B 1 107 ? 7.238 -12.055 -0.08 1 94.56 107 ASP B C 1
ATOM 1849 O O . ASP B 1 107 ? 6.883 -12.43 1.039 1 94.56 107 ASP B O 1
ATOM 1853 N N . PRO B 1 108 ? 8.492 -12.102 -0.394 1 93.69 108 PRO B N 1
ATOM 1854 C CA . PRO B 1 108 ? 9.5 -12.656 0.507 1 93.69 108 PRO B CA 1
ATOM 1855 C C . PRO B 1 108 ? 9.547 -11.945 1.855 1 93.69 108 PRO B C 1
ATOM 1857 O O . PRO B 1 108 ? 10.031 -12.508 2.84 1 93.69 108 PRO B O 1
ATOM 1860 N N . SER B 1 109 ? 9.102 -10.688 1.934 1 95.12 109 SER B N 1
ATOM 1861 C CA . SER B 1 109 ? 9.188 -9.883 3.15 1 95.12 109 SER B CA 1
ATOM 1862 C C . SER B 1 109 ? 7.859 -9.891 3.908 1 95.12 109 SER B C 1
ATOM 1864 O O . SER B 1 109 ? 7.734 -9.25 4.949 1 95.12 109 SER B O 1
ATOM 1866 N N . GLY B 1 110 ? 6.84 -10.586 3.402 1 95.06 110 GLY B N 1
ATOM 1867 C CA . GLY B 1 110 ? 5.582 -10.727 4.121 1 95.06 110 GLY B CA 1
ATOM 1868 C C . GLY B 1 110 ? 4.527 -9.727 3.676 1 95.06 110 GLY B C 1
ATOM 1869 O O . GLY B 1 110 ? 3.531 -9.523 4.371 1 95.06 110 GLY B O 1
ATOM 1870 N N . ASN B 1 111 ? 4.695 -9.016 2.588 1 96.75 111 ASN B N 1
ATOM 1871 C CA . ASN B 1 111 ? 3.66 -8.172 1.995 1 96.75 111 ASN B CA 1
ATOM 1872 C C . ASN B 1 111 ? 2.674 -8.992 1.167 1 96.75 111 ASN B C 1
ATOM 1874 O O . ASN B 1 111 ? 3.078 -9.867 0.4 1 96.75 111 ASN B O 1
ATOM 1878 N N . LEU B 1 112 ? 1.428 -8.68 1.309 1 97.19 112 LEU B N 1
ATOM 1879 C CA . LEU B 1 112 ? 0.385 -9.453 0.647 1 97.19 112 LEU B CA 1
ATOM 1880 C C . LEU B 1 112 ? 0.17 -8.969 -0.783 1 97.19 112 LEU B C 1
ATOM 1882 O O . LEU B 1 112 ? 0.13 -7.762 -1.034 1 97.19 112 LEU B O 1
ATOM 1886 N N . ILE B 1 113 ? 0.024 -9.938 -1.733 1 96.56 113 ILE B N 1
ATOM 1887 C CA . ILE B 1 113 ? -0.187 -9.664 -3.152 1 96.56 113 ILE B CA 1
ATOM 1888 C C . ILE B 1 113 ? -1.377 -10.477 -3.658 1 96.56 113 ILE B C 1
ATOM 1890 O O . ILE B 1 113 ? -1.511 -11.664 -3.336 1 96.56 113 ILE B O 1
ATOM 1894 N N . GLU B 1 114 ? -2.213 -9.852 -4.379 1 96.81 114 GLU B N 1
ATOM 1895 C CA . GLU B 1 114 ? -3.24 -10.547 -5.148 1 96.81 114 GLU B CA 1
ATOM 1896 C C . GLU B 1 114 ? -2.918 -10.531 -6.641 1 96.81 114 GLU B C 1
ATOM 1898 O O . GLU B 1 114 ? -2.496 -9.5 -7.176 1 96.81 114 GLU B O 1
ATOM 1903 N N . VAL B 1 115 ? -3.053 -11.625 -7.242 1 95.12 115 VAL B N 1
ATOM 1904 C CA . VAL B 1 115 ? -2.928 -11.727 -8.695 1 95.12 115 VAL B CA 1
ATOM 1905 C C . VAL B 1 115 ? -4.227 -12.266 -9.289 1 95.12 115 VAL B C 1
ATOM 1907 O O . VAL B 1 115 ? -4.77 -13.266 -8.805 1 95.12 115 VAL B O 1
ATOM 1910 N N . ARG B 1 116 ? -4.695 -11.594 -10.289 1 94.69 116 ARG B N 1
ATOM 1911 C CA . ARG B 1 116 ? -5.898 -12.031 -10.984 1 94.69 116 ARG B CA 1
ATOM 1912 C C . ARG B 1 116 ? -5.703 -12 -12.492 1 94.69 116 ARG B C 1
ATOM 1914 O O . ARG B 1 116 ? -4.961 -11.164 -13.008 1 94.69 116 ARG B O 1
ATOM 1921 N N . THR B 1 117 ? -6.379 -12.906 -13.133 1 92.19 117 THR B N 1
ATOM 1922 C CA . THR B 1 117 ? -6.438 -12.812 -14.586 1 92.19 117 THR B CA 1
ATOM 1923 C C . THR B 1 117 ? -7.387 -11.695 -15.016 1 92.19 117 THR B C 1
ATOM 1925 O O . THR B 1 117 ? -8.492 -11.57 -14.484 1 92.19 117 THR B O 1
ATOM 1928 N N . PRO B 1 118 ? -6.898 -10.922 -15.984 1 87.06 118 PRO B N 1
ATOM 1929 C CA . PRO B 1 118 ? -7.805 -9.875 -16.453 1 87.06 118 PRO B CA 1
ATOM 1930 C C . PRO B 1 118 ? -9.031 -10.422 -17.172 1 87.06 118 PRO B C 1
ATOM 1932 O O . PRO B 1 118 ? -9.008 -11.562 -17.656 1 87.06 118 PRO B O 1
ATOM 1935 N N . PHE B 1 119 ? -10.148 -9.648 -16.984 1 77 119 PHE B N 1
ATOM 1936 C CA . PHE B 1 119 ? -11.336 -10.047 -17.734 1 77 119 PHE B CA 1
ATOM 1937 C C . PHE B 1 119 ? -11.062 -10.039 -19.234 1 77 119 PHE B C 1
ATOM 1939 O O . PHE B 1 119 ? -10.406 -9.133 -19.734 1 77 119 PHE B O 1
ATOM 1946 N N . ARG B 1 120 ? -11.07 -11.289 -19.781 1 64.69 120 ARG B N 1
ATOM 1947 C CA . ARG B 1 120 ? -10.93 -11.352 -21.234 1 64.69 120 ARG B CA 1
ATOM 1948 C C . ARG B 1 120 ? -12.195 -10.836 -21.922 1 64.69 120 ARG B C 1
ATOM 1950 O O . ARG B 1 120 ? -13.297 -11.305 -21.641 1 64.69 120 ARG B O 1
ATOM 1957 N N . CYS B 1 121 ? -12.344 -9.484 -22.141 1 46.84 121 CYS B N 1
ATOM 1958 C CA . CYS B 1 121 ? -13.453 -9.125 -23.016 1 46.84 121 CYS B CA 1
ATOM 1959 C C . CYS B 1 121 ? -13.398 -9.906 -24.328 1 46.84 121 CYS B C 1
ATOM 1961 O O . CYS B 1 121 ? -12.414 -9.836 -25.047 1 46.84 121 CYS B O 1
ATOM 1963 N N . ASN B 1 122 ? -13.844 -11.055 -24.266 1 37.62 122 ASN B N 1
ATOM 1964 C CA . ASN B 1 122 ? -14.094 -11.57 -25.609 1 37.62 122 ASN B CA 1
ATOM 1965 C C . ASN B 1 122 ? -14.688 -10.508 -26.531 1 37.62 122 ASN B C 1
ATOM 1967 O O . ASN B 1 122 ? -15.508 -9.695 -26.078 1 37.62 122 ASN B O 1
#

InterPro domains:
  IPR025870 Glyoxalase-like domain [PF12681] (3-117)
  IPR029068 Glyoxalase/Bleomycin resistance protein/Dihydroxybiphenyl dioxygenase [G3DSA:3.10.180.10] (2-121)
  IPR029068 Glyoxalase/Bleomycin resistance protein/Dihydroxybiphenyl dioxygenase [SSF54593] (5-118)
  IPR037523 Vicinal oxygen chelate (VOC), core domain [PS51819] (1-118)

Nearest PDB structures (foldseek):
  4nvs-assembly1_A  TM=8.699E-01  e=5.348E-14  Clostridioides difficile 630
  2qnt-assembly1_A-2  TM=7.952E-01  e=2.782E-12  Agrobacterium fabrum str. C58
  4pav-assembly1_A  TM=7.906E-01  e=3.223E-07  Staphylococcus aureus
  4pav-assembly2_B  TM=7.907E-01  e=3.669E-07  Staphylococcus aureus
  4pav-assembly6_F  TM=7.828E-01  e=4.456E-07  Staphylococcus aureus

Radius of gyration: 17.97 Å; Cα contacts (8 Å, |Δi|>4): 517; chains: 2; bounding box: 41×51×41 Å